Protein AF-A0A1Y4T5R6-F1 (afdb_monomer_lite)

Radius of gyration: 30.29 Å; chains: 1; bounding box: 65×49×83 Å

pLDDT: mean 82.58, std 18.53, range [28.69, 98.06]

Sequence (285 aa):
MKEQDLMGIKMIRFINSHYDDLFRIQDGKCIQVNFRDHAVLKRCFYVDEYHAKIDGVVYHICQFAEMMEKANVTYNPEVENDEWKKAWKVGKNNFLVLQTCDDGYDYTMYDNHYKEIDGGQLDMPELSMLEARDIILEDSDLKHHDLVVQDYDDILEKVEEVEHQVQMILSFNREADNLAFDLTDFFEDVDLYEYRDVVENKEEAVAKLKQQILSGETKEIKDYLKLMVGEDSDDQYIAEDLLNELEDFESRSNIIKPSVLALLKEKKDEVSIKGINTKEFVEER

Secondary structure (DSSP, 8-state):
--TTS-----EEEEE-TT--EEEEEETTPEEEEE-SS-EEEEEEEE-SSSEEEETTEEEEHHHHHHHHHHTT-EEEE------SEEEEEETTTEEEEEEEETTEEEEEEEETTS-EEEEEEE--TTS-HHHHHHHHHHHTT-TTS-EEEE-HHHHHHHHHHHHHHHHHHHHHHHHHHHHHHHHHHHHHHTTTTSHHHH-S-HHHHHHHHHHHHHHT--HHHHHHHHHHHTS-STTHHHHHHHHHHHHHHHHHHHHHHHHHHHHHHHHHHHHHHSS----SS----

Foldseek 3Di:
DDPPVPDPFDWAFAAALVRHTDDIDTALFWKWKDDPPFIWTWGWHDDDNQWIQTLNDIDGNNRVNVVCVVRVIDIGGDDADPDQKWKKDQADFKIKIWGADPQGIWIFMATNQLHTPDTDDDRDNVDGPVRVVCVVCVVVVRSNTIIGTDDNVVSVVSNVVSVVLVVVVVVLLVLLLVLLLLLLVLCVVVCPPVCVVVPPDSVVSSVVSSVCLLVVVCVVVLVVLVVLCPDPDPCNVVSVVSNVSSVVSVVVSVVSVVPVVVVVVVVVVVVVVPDDPPPPDDDDD

Organism: NCBI:txid1776392

Structure (mmCIF, N/CA/C/O backbone):
data_AF-A0A1Y4T5R6-F1
#
_entry.id   AF-A0A1Y4T5R6-F1
#
loop_
_atom_site.group_PDB
_atom_site.id
_atom_site.type_symbol
_atom_site.label_atom_id
_atom_site.label_alt_id
_atom_site.label_comp_id
_atom_site.label_asym_id
_atom_site.label_entity_id
_atom_site.label_seq_id
_atom_site.pdbx_PDB_ins_code
_atom_site.Cartn_x
_atom_site.Cartn_y
_atom_site.Cartn_z
_atom_site.occupancy
_atom_site.B_iso_or_equiv
_atom_site.auth_seq_id
_atom_site.auth_comp_id
_atom_site.auth_asym_id
_atom_site.auth_atom_id
_atom_site.pdbx_PDB_model_num
ATOM 1 N N . MET A 1 1 ? 13.376 -31.460 -24.365 1.00 41.81 1 MET A N 1
ATOM 2 C CA . MET A 1 1 ? 14.054 -30.155 -24.476 1.00 41.81 1 MET A CA 1
ATOM 3 C C . MET A 1 1 ? 14.430 -29.942 -25.924 1.00 41.81 1 MET A C 1
ATOM 5 O O . MET A 1 1 ? 15.295 -30.653 -26.417 1.00 41.81 1 MET A O 1
ATOM 9 N N . LYS A 1 2 ? 13.696 -29.085 -26.637 1.00 34.75 2 LYS A N 1
ATOM 10 C CA . LYS A 1 2 ? 14.029 -28.711 -28.014 1.00 34.75 2 LYS A CA 1
ATOM 11 C C . LYS A 1 2 ? 14.744 -27.366 -27.959 1.00 34.75 2 LYS A C 1
ATOM 13 O O . LYS A 1 2 ? 14.214 -26.457 -27.345 1.00 34.75 2 LYS A O 1
ATOM 18 N N . GLU A 1 3 ? 15.903 -27.320 -28.601 1.00 34.22 3 GLU A N 1
ATOM 19 C CA . GLU A 1 3 ? 16.737 -26.240 -29.176 1.00 34.22 3 GLU A CA 1
ATOM 20 C C . GLU A 1 3 ? 16.140 -24.837 -29.490 1.00 34.22 3 GLU A C 1
ATOM 22 O O . GLU A 1 3 ? 16.714 -24.109 -30.294 1.00 34.22 3 GLU A O 1
ATOM 27 N N . GLN A 1 4 ? 15.021 -24.415 -28.896 1.00 39.12 4 GLN A N 1
ATOM 28 C CA . GLN A 1 4 ? 14.439 -23.073 -29.050 1.00 39.12 4 GLN A CA 1
ATOM 29 C C . GLN A 1 4 ? 14.794 -22.106 -27.907 1.00 39.12 4 GLN A C 1
ATOM 31 O O . GLN A 1 4 ? 14.606 -20.904 -28.073 1.00 39.12 4 GLN A O 1
ATOM 36 N N . ASP A 1 5 ? 15.410 -22.585 -26.821 1.00 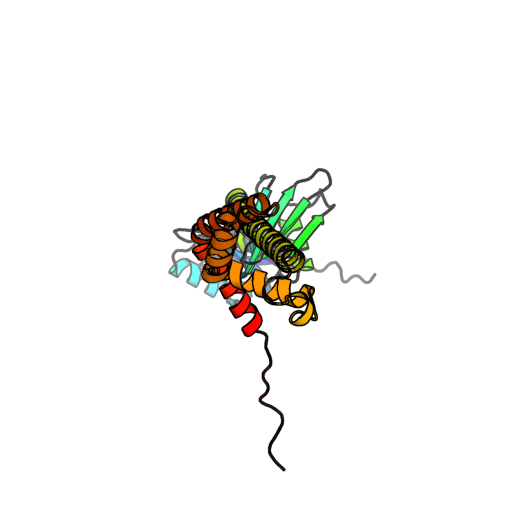42.00 5 ASP A N 1
ATOM 37 C CA . ASP A 1 5 ? 15.821 -21.769 -25.661 1.00 42.00 5 ASP A CA 1
ATOM 38 C C . ASP A 1 5 ? 17.191 -21.078 -25.837 1.00 42.00 5 ASP A C 1
ATOM 40 O O . ASP A 1 5 ? 17.878 -20.751 -24.875 1.00 42.00 5 ASP A O 1
ATOM 44 N N . LEU A 1 6 ? 17.594 -20.829 -27.087 1.00 43.00 6 LEU A N 1
ATOM 45 C CA . LEU A 1 6 ? 18.703 -19.935 -27.434 1.00 43.00 6 LEU A CA 1
ATOM 46 C C . LEU A 1 6 ? 18.195 -18.774 -28.311 1.00 43.00 6 LEU A C 1
ATOM 48 O O . LEU A 1 6 ? 18.826 -18.392 -29.296 1.00 43.00 6 LEU A O 1
ATOM 52 N N . MET A 1 7 ? 17.013 -18.230 -27.998 1.00 52.62 7 MET A N 1
ATOM 53 C CA . MET A 1 7 ? 16.596 -16.936 -28.539 1.00 52.62 7 MET A CA 1
ATOM 54 C C . MET A 1 7 ? 17.492 -15.859 -27.927 1.00 52.62 7 MET A C 1
ATOM 56 O O . MET A 1 7 ? 17.489 -15.659 -26.716 1.00 52.62 7 MET A O 1
ATOM 60 N N . GLY A 1 8 ? 18.285 -15.188 -28.765 1.00 63.47 8 GLY A N 1
ATOM 61 C CA . GLY A 1 8 ? 19.115 -14.067 -28.338 1.00 63.47 8 GLY A CA 1
ATOM 62 C C . GLY A 1 8 ? 18.288 -13.060 -27.543 1.00 63.47 8 GLY A C 1
ATOM 63 O O . GLY A 1 8 ? 17.187 -12.698 -27.961 1.00 63.47 8 GLY A O 1
ATOM 64 N N . ILE A 1 9 ? 18.819 -12.643 -26.394 1.00 78.31 9 ILE A N 1
ATOM 65 C CA . ILE A 1 9 ? 18.225 -11.609 -25.547 1.00 78.31 9 ILE A CA 1
ATOM 66 C C . ILE A 1 9 ? 17.872 -10.420 -26.444 1.00 78.31 9 ILE A C 1
ATOM 68 O O . ILE A 1 9 ? 18.754 -9.824 -27.070 1.00 78.31 9 ILE A O 1
ATOM 72 N N . LYS A 1 10 ? 16.577 -10.114 -26.556 1.00 91.12 10 LYS A N 1
ATOM 73 C CA . LYS A 1 10 ? 16.101 -9.000 -27.375 1.00 91.12 10 LYS A CA 1
ATOM 74 C C . LYS A 1 10 ? 16.546 -7.698 -26.722 1.00 91.12 10 LYS A C 1
ATOM 76 O O . LYS A 1 10 ? 16.368 -7.511 -25.521 1.00 91.12 10 LYS A O 1
ATOM 81 N N . MET A 1 11 ? 17.144 -6.820 -27.519 1.00 94.12 11 MET A N 1
ATOM 82 C CA . MET A 1 11 ? 17.702 -5.553 -27.057 1.00 94.12 11 MET A CA 1
ATOM 83 C C . MET A 1 11 ? 16.942 -4.397 -27.692 1.00 94.12 11 MET A C 1
ATOM 85 O O . MET A 1 11 ? 16.873 -4.294 -28.915 1.00 94.12 11 MET A O 1
ATOM 89 N N . ILE A 1 12 ? 16.417 -3.504 -26.864 1.00 95.44 12 ILE A N 1
ATOM 90 C CA . ILE A 1 12 ? 15.753 -2.278 -27.294 1.00 95.44 12 ILE A CA 1
ATOM 91 C C . ILE A 1 12 ? 16.819 -1.205 -27.478 1.00 95.44 12 ILE A C 1
ATOM 93 O O . ILE A 1 12 ? 17.618 -0.944 -26.577 1.00 95.44 12 ILE A O 1
ATOM 97 N N . ARG A 1 13 ? 16.842 -0.596 -28.661 1.00 95.62 13 ARG A N 1
ATOM 98 C CA . ARG A 1 13 ? 17.795 0.450 -29.033 1.00 95.62 13 ARG A CA 1
ATOM 99 C C . ARG A 1 13 ? 17.209 1.830 -28.751 1.00 95.62 13 ARG A C 1
ATOM 101 O O . ARG A 1 13 ? 16.101 2.125 -29.185 1.00 95.62 13 ARG A O 1
ATOM 108 N N . PHE A 1 14 ? 17.992 2.679 -28.097 1.00 95.75 14 PHE A N 1
ATOM 109 C CA . PHE A 1 14 ? 17.653 4.072 -27.831 1.00 95.75 14 PHE A CA 1
ATOM 110 C C . PHE A 1 14 ? 18.647 5.014 -28.516 1.00 95.75 14 PHE A C 1
ATOM 112 O O . PHE A 1 14 ? 19.854 4.760 -28.520 1.00 95.75 14 PHE A O 1
ATOM 119 N N . ILE A 1 15 ? 18.126 6.089 -29.110 1.00 94.19 15 ILE A N 1
ATOM 120 C CA . ILE A 1 15 ? 18.860 7.008 -29.992 1.00 94.19 15 ILE A CA 1
ATOM 121 C C . ILE A 1 15 ? 18.524 8.471 -29.681 1.00 94.19 15 ILE A C 1
ATOM 123 O O . ILE A 1 15 ? 17.479 8.757 -29.101 1.00 94.19 15 ILE A O 1
ATOM 127 N N . ASN A 1 16 ? 19.364 9.412 -30.106 1.00 89.50 16 ASN A N 1
ATOM 128 C CA . ASN A 1 16 ? 18.992 10.834 -30.132 1.00 89.50 16 ASN A CA 1
ATOM 129 C C . ASN A 1 16 ? 18.175 11.185 -31.401 1.00 89.50 16 ASN A C 1
ATOM 131 O O . ASN A 1 16 ? 17.968 10.339 -32.278 1.00 89.50 16 ASN A O 1
ATOM 135 N N . SER A 1 17 ? 17.714 12.435 -31.535 1.00 87.81 17 SER A N 1
ATOM 136 C CA . SER A 1 17 ? 16.989 12.900 -32.734 1.00 87.81 17 SER A CA 1
ATOM 137 C C . SER A 1 17 ? 17.843 12.932 -34.007 1.00 87.81 17 SER A C 1
ATOM 139 O O . SER A 1 17 ? 17.307 12.986 -35.115 1.00 87.81 17 SER A O 1
ATOM 141 N N . HIS A 1 18 ? 19.167 12.856 -33.869 1.00 88.88 18 HIS A N 1
ATOM 142 C CA . HIS A 1 18 ? 20.126 12.769 -34.968 1.00 88.88 18 HIS A CA 1
ATOM 143 C C . HIS A 1 18 ? 20.434 11.329 -35.399 1.00 88.88 18 HIS A C 1
ATOM 145 O O . HIS A 1 18 ? 21.234 11.135 -36.313 1.00 88.88 18 HIS A O 1
ATOM 151 N N . TYR A 1 19 ? 19.746 10.334 -34.824 1.00 88.31 19 TYR A N 1
ATOM 152 C CA . TYR A 1 19 ? 19.923 8.907 -35.117 1.00 88.31 19 TYR A CA 1
ATOM 153 C C . TYR A 1 19 ? 21.222 8.288 -34.568 1.00 88.31 19 TYR A C 1
ATOM 155 O O . TYR A 1 19 ? 21.570 7.162 -34.933 1.00 88.31 19 TYR A O 1
ATOM 163 N N . ASP A 1 20 ? 21.925 8.979 -33.671 1.00 92.12 20 ASP A N 1
ATOM 164 C CA . ASP A 1 20 ? 23.094 8.420 -32.996 1.00 92.12 20 ASP A CA 1
ATOM 165 C C . ASP A 1 20 ? 22.667 7.480 -31.865 1.00 92.12 20 ASP A C 1
ATOM 167 O O . ASP A 1 20 ? 21.719 7.759 -31.123 1.00 92.12 20 ASP A O 1
ATOM 171 N N . ASP A 1 21 ? 23.401 6.378 -31.709 1.00 92.88 21 ASP A N 1
ATOM 172 C CA . ASP A 1 21 ? 23.177 5.410 -30.635 1.00 92.88 21 ASP A CA 1
ATOM 173 C C . ASP A 1 21 ? 23.527 5.999 -29.275 1.00 92.88 21 ASP A C 1
ATOM 175 O O . ASP A 1 21 ? 24.657 6.428 -29.048 1.00 92.88 21 ASP A O 1
ATOM 179 N N . LEU A 1 22 ? 22.559 5.961 -28.356 1.00 94.00 22 LEU A N 1
ATOM 180 C CA . LEU A 1 22 ? 22.772 6.332 -26.961 1.00 94.00 22 LEU A CA 1
ATOM 181 C C . LEU A 1 22 ? 23.120 5.095 -26.135 1.00 94.00 22 LEU A C 1
ATOM 183 O O . LEU A 1 22 ? 24.198 5.009 -25.553 1.00 94.00 22 LEU A O 1
ATOM 187 N N . PHE A 1 23 ? 22.208 4.123 -26.092 1.00 95.44 23 PHE A N 1
ATOM 188 C CA . PHE A 1 23 ? 22.370 2.887 -25.330 1.00 95.44 23 PHE A CA 1
ATOM 189 C C . PHE A 1 23 ? 21.376 1.812 -25.787 1.00 95.44 23 PHE A C 1
ATOM 191 O O . PHE A 1 23 ? 20.507 2.038 -26.635 1.00 95.44 23 PHE A O 1
ATOM 198 N N . ARG A 1 24 ? 21.509 0.614 -25.208 1.00 95.12 24 ARG A N 1
ATOM 199 C CA . ARG A 1 24 ? 20.579 -0.505 -25.385 1.00 95.12 24 ARG A CA 1
ATOM 200 C C . ARG A 1 24 ? 20.202 -1.085 -24.029 1.00 95.12 24 ARG A C 1
ATOM 202 O O . ARG A 1 24 ? 21.045 -1.124 -23.138 1.00 95.12 24 ARG A O 1
ATOM 209 N N . ILE A 1 25 ? 18.968 -1.555 -23.898 1.00 95.06 25 ILE A N 1
ATOM 210 C CA . ILE A 1 25 ? 18.494 -2.291 -22.717 1.00 95.06 25 ILE A CA 1
ATOM 211 C C . ILE A 1 25 ? 17.869 -3.616 -23.139 1.00 95.06 25 ILE A C 1
ATOM 213 O O . ILE A 1 25 ? 17.402 -3.749 -24.270 1.00 95.06 25 ILE A O 1
ATOM 217 N N . GLN A 1 26 ? 17.856 -4.587 -22.232 1.00 93.50 26 GLN A N 1
ATOM 218 C CA . GLN A 1 26 ? 17.172 -5.858 -22.458 1.00 93.50 26 GLN A CA 1
ATOM 219 C C . GLN A 1 26 ? 15.650 -5.659 -22.472 1.00 93.50 26 GLN A C 1
ATOM 221 O O . GLN A 1 26 ? 15.126 -4.753 -21.820 1.00 93.50 26 GLN A O 1
ATOM 226 N N . ASP A 1 27 ? 14.949 -6.508 -23.221 1.00 92.19 27 ASP A N 1
ATOM 227 C CA . ASP A 1 27 ? 13.487 -6.552 -23.238 1.00 92.19 27 ASP A CA 1
ATOM 228 C C . ASP A 1 27 ? 12.914 -6.683 -21.817 1.00 92.19 27 ASP A C 1
ATOM 230 O O . ASP A 1 27 ? 13.399 -7.472 -21.009 1.00 92.19 27 ASP A O 1
ATOM 234 N N . GLY A 1 28 ? 11.907 -5.869 -21.504 1.00 88.94 28 GLY A N 1
ATOM 235 C CA . GLY A 1 28 ? 11.277 -5.813 -20.190 1.00 88.94 28 GLY A CA 1
ATOM 236 C C . GLY A 1 28 ? 11.987 -4.932 -19.161 1.00 88.94 28 GLY A C 1
ATOM 237 O O . GLY A 1 28 ? 11.390 -4.681 -18.118 1.00 88.94 28 GLY A O 1
ATOM 238 N N . LYS A 1 29 ? 13.201 -4.418 -19.409 1.00 92.25 29 LYS A N 1
ATOM 239 C CA . LYS A 1 29 ? 13.891 -3.507 -18.474 1.00 92.25 29 LYS A CA 1
ATOM 240 C C . LYS A 1 29 ? 13.369 -2.067 -18.570 1.00 92.25 29 LYS A C 1
ATOM 242 O O . LYS A 1 29 ? 12.652 -1.695 -19.503 1.00 92.25 29 LYS A O 1
ATOM 247 N N . CYS A 1 30 ? 13.710 -1.251 -17.575 1.00 94.06 30 CYS A N 1
ATOM 248 C CA . CYS A 1 30 ? 13.257 0.133 -17.479 1.00 94.06 30 CYS A CA 1
ATOM 249 C C . CYS A 1 30 ? 14.307 1.129 -17.980 1.00 94.06 30 CYS A C 1
ATOM 251 O O . CYS A 1 30 ? 15.516 0.936 -17.833 1.00 94.06 30 CYS A O 1
ATOM 253 N N . ILE A 1 31 ? 13.817 2.244 -18.517 1.00 95.19 31 ILE A N 1
ATOM 254 C CA . ILE A 1 31 ? 14.584 3.487 -18.612 1.00 95.19 31 ILE A CA 1
ATOM 255 C C . ILE A 1 31 ? 14.155 4.426 -17.487 1.00 95.19 31 ILE A C 1
ATOM 257 O O . ILE A 1 31 ? 12.979 4.462 -17.120 1.00 95.19 31 ILE A O 1
ATOM 261 N N . GLN A 1 32 ? 15.087 5.228 -16.990 1.00 94.88 32 GLN A N 1
ATOM 262 C CA . GLN A 1 32 ? 14.797 6.367 -16.134 1.00 94.88 32 GLN A CA 1
ATOM 263 C C . GLN A 1 32 ? 14.647 7.619 -16.992 1.00 94.88 32 GLN A C 1
ATOM 265 O O . GLN A 1 32 ? 15.602 8.061 -17.632 1.00 94.88 32 GLN A O 1
ATOM 270 N N . VAL A 1 33 ? 13.449 8.196 -16.991 1.00 93.19 33 VAL A N 1
ATOM 271 C CA . VAL A 1 33 ? 13.111 9.453 -17.659 1.00 93.19 33 VAL A CA 1
ATOM 272 C C . VAL A 1 33 ? 13.206 10.585 -16.640 1.00 93.19 33 VAL A C 1
ATOM 274 O O . VAL A 1 33 ? 12.477 10.596 -15.650 1.00 93.19 33 VAL A O 1
ATOM 277 N N . ASN A 1 34 ? 14.108 11.534 -16.876 1.00 91.38 34 ASN A N 1
ATOM 278 C CA . ASN A 1 34 ? 14.406 12.637 -15.967 1.00 91.38 34 ASN A CA 1
ATOM 279 C C . ASN A 1 34 ? 13.709 13.919 -16.433 1.00 91.38 34 ASN A C 1
ATOM 281 O O . ASN A 1 34 ? 14.123 14.547 -17.416 1.00 91.38 34 ASN A O 1
ATOM 285 N N . PHE A 1 35 ? 12.664 14.312 -15.707 1.00 88.19 35 PHE A N 1
ATOM 286 C CA . PHE A 1 35 ? 12.017 15.614 -15.837 1.00 88.19 35 PHE A CA 1
ATOM 287 C C . PHE A 1 35 ? 12.756 16.660 -14.989 1.00 88.19 35 PHE A C 1
ATOM 289 O O . PHE A 1 35 ? 13.690 16.341 -14.258 1.00 88.19 35 PHE A O 1
ATOM 296 N N . ARG A 1 36 ? 12.345 17.932 -15.082 1.00 85.38 36 ARG A N 1
ATOM 297 C CA . ARG A 1 36 ? 12.985 19.025 -14.323 1.00 85.38 36 ARG A CA 1
ATOM 298 C C . ARG A 1 36 ? 12.894 18.840 -12.807 1.00 85.38 36 ARG A C 1
ATOM 300 O O . ARG A 1 36 ? 13.840 19.196 -12.116 1.00 85.38 36 ARG A O 1
ATOM 307 N N . ASP A 1 37 ? 11.786 18.272 -12.335 1.00 83.25 37 ASP A N 1
ATOM 308 C CA . ASP A 1 37 ? 11.462 18.220 -10.905 1.00 83.25 37 ASP A CA 1
ATOM 309 C C . ASP A 1 37 ? 11.465 16.793 -10.330 1.00 83.25 37 ASP A C 1
ATOM 311 O O . ASP A 1 37 ? 11.520 16.626 -9.117 1.00 83.25 37 ASP A O 1
ATOM 315 N N . HIS A 1 38 ? 11.376 15.757 -11.172 1.00 80.88 38 HIS A N 1
ATOM 316 C CA . HIS A 1 38 ? 11.285 14.358 -10.737 1.00 80.88 38 HIS A CA 1
ATOM 317 C C . HIS A 1 38 ? 11.761 13.384 -11.827 1.00 80.88 38 HIS A C 1
ATOM 319 O O . HIS A 1 38 ? 11.883 13.751 -12.997 1.00 80.88 38 HIS A O 1
ATOM 325 N N . ALA A 1 39 ? 11.988 12.124 -11.451 1.00 86.19 39 ALA A N 1
ATOM 326 C CA . ALA A 1 39 ? 12.309 11.035 -12.369 1.00 86.19 39 ALA A CA 1
ATOM 327 C C . ALA A 1 39 ? 11.215 9.957 -12.349 1.00 86.19 39 ALA A C 1
ATOM 329 O O . ALA A 1 39 ? 10.605 9.699 -11.313 1.00 86.19 39 ALA A O 1
ATOM 330 N N . VAL A 1 40 ? 10.966 9.328 -13.498 1.00 89.44 40 VAL A N 1
ATOM 331 C CA . VAL A 1 40 ? 9.991 8.235 -13.649 1.00 89.44 40 VAL A CA 1
ATOM 332 C C . VAL A 1 40 ? 10.654 7.061 -14.350 1.00 89.44 40 VAL A C 1
ATOM 334 O O . VAL A 1 40 ? 11.385 7.253 -15.323 1.00 89.44 40 VAL A O 1
ATOM 337 N N . LEU A 1 41 ? 10.374 5.845 -13.889 1.00 93.12 41 LEU A N 1
ATOM 338 C CA . LEU A 1 41 ? 10.843 4.627 -14.529 1.00 93.12 41 LEU A CA 1
ATOM 339 C C . LEU A 1 41 ? 9.772 4.118 -15.494 1.00 93.12 41 LEU A C 1
ATOM 341 O O . LEU A 1 41 ? 8.629 3.860 -15.112 1.00 93.12 41 LEU A O 1
ATOM 345 N N . LYS A 1 42 ? 10.148 3.978 -16.764 1.00 92.38 42 LYS A N 1
ATOM 346 C CA . LYS A 1 42 ? 9.264 3.480 -17.819 1.00 92.38 42 LYS A CA 1
ATOM 347 C C . LYS A 1 42 ? 9.725 2.105 -18.255 1.00 92.38 42 LYS A C 1
ATOM 349 O O . LYS A 1 42 ? 10.832 1.960 -18.785 1.00 92.38 42 LYS A O 1
ATOM 354 N N . ARG A 1 43 ? 8.866 1.104 -18.067 1.00 91.69 43 ARG A N 1
ATOM 355 C CA . ARG A 1 43 ? 9.155 -0.244 -18.550 1.00 91.69 43 ARG A CA 1
ATOM 356 C C . ARG A 1 43 ? 9.042 -0.295 -20.067 1.00 91.69 43 ARG A C 1
ATOM 358 O O . ARG A 1 43 ? 8.085 0.223 -20.648 1.00 91.69 43 ARG A O 1
ATOM 365 N N . CYS A 1 44 ? 10.036 -0.909 -20.694 1.00 93.31 44 CYS A N 1
ATOM 366 C CA . CYS A 1 44 ? 10.175 -0.940 -22.139 1.00 93.31 44 CYS A CA 1
ATOM 367 C C . CYS A 1 44 ? 10.094 -2.379 -22.650 1.00 93.31 44 CYS A C 1
ATOM 369 O O . CYS A 1 44 ? 10.745 -3.267 -22.106 1.00 93.31 44 CYS A O 1
ATOM 371 N N . PHE A 1 45 ? 9.334 -2.597 -23.722 1.00 92.50 45 PHE A N 1
ATOM 372 C CA . PHE A 1 45 ? 9.234 -3.897 -24.385 1.00 92.50 45 PHE A CA 1
ATOM 373 C C . PHE A 1 45 ? 9.650 -3.800 -25.854 1.00 92.50 45 PHE A C 1
ATOM 375 O O . PHE A 1 45 ? 9.264 -2.866 -26.565 1.00 92.50 45 PHE A O 1
ATOM 382 N N . TYR A 1 46 ? 10.435 -4.771 -26.310 1.00 94.19 46 TYR A N 1
ATOM 383 C CA . TYR A 1 46 ? 10.901 -4.890 -27.683 1.00 94.19 46 TYR A CA 1
ATOM 384 C C . TYR A 1 46 ? 9.730 -5.226 -28.605 1.00 94.19 46 TYR A C 1
ATOM 386 O O . TYR A 1 46 ? 8.976 -6.169 -28.357 1.00 94.19 46 TYR A O 1
ATOM 394 N N . VAL A 1 47 ? 9.608 -4.485 -29.707 1.00 94.44 47 VAL A N 1
ATOM 395 C CA . VAL A 1 47 ? 8.649 -4.788 -30.778 1.00 94.44 47 VAL A CA 1
ATOM 396 C C . VAL A 1 47 ? 9.411 -5.235 -32.024 1.00 94.44 47 VAL A C 1
ATOM 398 O O . VAL A 1 47 ? 9.229 -6.367 -32.472 1.00 94.44 47 VAL A O 1
ATOM 401 N N . ASP A 1 48 ? 10.301 -4.383 -32.535 1.00 94.12 48 ASP A N 1
ATOM 402 C CA . ASP A 1 48 ? 11.238 -4.672 -33.627 1.00 94.12 48 ASP A CA 1
ATOM 403 C C . ASP A 1 48 ? 12.464 -3.729 -33.557 1.00 94.12 48 ASP A C 1
ATOM 405 O O . ASP A 1 48 ? 12.657 -3.022 -32.569 1.00 94.12 48 ASP A O 1
ATOM 409 N N . GLU A 1 49 ? 13.310 -3.703 -34.594 1.00 91.06 49 GLU A N 1
ATOM 410 C CA . GLU A 1 49 ? 14.528 -2.869 -34.643 1.00 91.06 49 GLU A CA 1
ATOM 411 C C . GLU A 1 49 ? 14.282 -1.347 -34.633 1.00 91.06 49 GLU A C 1
ATOM 413 O O . GLU A 1 49 ? 15.212 -0.574 -34.387 1.00 91.06 49 GLU A O 1
ATOM 418 N N . TYR A 1 50 ? 13.055 -0.908 -34.916 1.00 93.75 50 TYR A N 1
ATOM 419 C CA . TYR A 1 50 ? 12.663 0.497 -35.023 1.00 93.75 50 TYR A CA 1
ATOM 420 C C . TYR A 1 50 ? 11.519 0.878 -34.079 1.00 93.75 50 TYR A C 1
ATOM 422 O O . TYR A 1 50 ? 11.245 2.070 -33.926 1.00 93.75 50 TYR A O 1
ATOM 430 N N . HIS A 1 51 ? 10.875 -0.091 -33.428 1.00 95.69 51 HIS A N 1
ATOM 431 C CA . HIS A 1 51 ? 9.752 0.131 -32.529 1.00 95.69 51 HIS A CA 1
ATOM 432 C C . HIS A 1 51 ? 9.992 -0.440 -31.132 1.00 95.69 51 HIS A C 1
ATOM 434 O O . HIS A 1 51 ? 10.443 -1.572 -30.951 1.00 95.69 51 HIS A O 1
ATOM 440 N N . ALA A 1 52 ? 9.587 0.336 -30.133 1.00 96.00 52 ALA A N 1
ATOM 441 C CA . ALA A 1 52 ? 9.571 -0.070 -28.736 1.00 96.00 52 ALA A CA 1
ATOM 442 C C . ALA A 1 52 ? 8.225 0.293 -28.114 1.00 96.00 52 ALA A C 1
ATOM 444 O O . ALA A 1 52 ? 7.652 1.344 -28.413 1.00 96.00 52 ALA A O 1
ATOM 445 N N . LYS A 1 53 ? 7.719 -0.564 -27.230 1.00 94.69 53 LYS A N 1
ATOM 446 C CA . LYS A 1 53 ? 6.563 -0.245 -26.396 1.00 94.69 53 LYS A CA 1
ATOM 447 C C . LYS A 1 53 ? 7.058 0.368 -25.092 1.00 94.69 53 LYS A C 1
ATOM 449 O O . LYS A 1 53 ? 7.761 -0.299 -24.341 1.00 94.69 53 LYS A O 1
ATOM 454 N N . ILE A 1 54 ? 6.684 1.614 -24.835 1.00 93.19 54 ILE A N 1
ATOM 455 C CA . ILE A 1 54 ? 7.084 2.400 -23.663 1.00 93.19 54 ILE A CA 1
ATOM 456 C C . ILE A 1 54 ? 5.804 3.005 -23.090 1.00 93.19 54 ILE A C 1
ATOM 458 O O . ILE A 1 54 ? 5.048 3.626 -23.836 1.00 93.19 54 ILE A O 1
ATOM 462 N N . ASP A 1 55 ? 5.536 2.805 -21.796 1.00 85.00 55 ASP A N 1
ATOM 463 C CA . ASP A 1 55 ? 4.305 3.296 -21.145 1.00 85.00 55 ASP A CA 1
ATOM 464 C C . ASP A 1 55 ? 3.018 2.840 -21.865 1.00 85.00 55 ASP A C 1
ATOM 466 O O . ASP A 1 55 ? 2.148 3.622 -22.244 1.00 85.00 55 ASP A O 1
ATOM 470 N N . GLY A 1 56 ? 2.945 1.553 -22.213 1.00 85.00 56 GLY A N 1
ATOM 471 C CA . GLY A 1 56 ? 1.788 0.998 -22.923 1.00 85.00 56 GLY A CA 1
ATOM 472 C C . GLY A 1 56 ? 1.668 1.382 -24.407 1.00 85.00 56 GLY A C 1
ATOM 473 O O . GLY A 1 56 ? 0.924 0.716 -25.130 1.00 85.00 56 GLY A O 1
ATOM 474 N N . VAL A 1 57 ? 2.421 2.374 -24.889 1.00 91.88 57 VAL A N 1
ATOM 475 C CA . VAL A 1 57 ? 2.337 2.915 -26.253 1.00 91.88 57 VAL A CA 1
ATOM 476 C C . VAL A 1 57 ? 3.510 2.431 -27.101 1.00 91.88 57 VAL A C 1
ATOM 478 O O . VAL A 1 57 ? 4.655 2.429 -26.660 1.00 91.88 57 VAL A O 1
ATOM 481 N N . VAL A 1 58 ? 3.232 2.019 -28.340 1.00 96.19 58 VAL A N 1
ATOM 482 C CA . VAL A 1 58 ? 4.273 1.667 -29.315 1.00 96.19 58 VAL A CA 1
ATOM 483 C C . VAL A 1 58 ? 4.765 2.936 -29.999 1.00 96.19 58 VAL A C 1
ATOM 485 O O . VAL A 1 58 ? 3.989 3.631 -30.653 1.00 96.19 58 VAL A O 1
ATOM 488 N N . TYR A 1 59 ? 6.057 3.214 -29.871 1.00 96.38 59 TYR A N 1
ATOM 489 C CA . TYR A 1 59 ? 6.728 4.330 -30.524 1.00 96.38 59 TYR A CA 1
ATOM 490 C C . TYR A 1 59 ? 7.705 3.828 -31.572 1.00 96.38 59 TYR A C 1
ATOM 492 O O . TYR A 1 59 ? 8.397 2.834 -31.355 1.00 96.38 59 TYR A O 1
ATOM 500 N N . HIS A 1 60 ? 7.836 4.579 -32.664 1.00 95.88 60 HIS A N 1
ATOM 501 C CA . HIS A 1 60 ? 9.062 4.533 -33.450 1.00 95.88 60 HIS A CA 1
ATOM 502 C C . HIS A 1 60 ? 10.198 5.177 -32.637 1.00 95.88 60 HIS A C 1
ATOM 504 O O . HIS A 1 60 ? 10.004 6.255 -32.068 1.00 95.88 60 HIS A O 1
ATOM 510 N N . ILE A 1 61 ? 11.390 4.576 -32.600 1.00 94.88 61 ILE A N 1
ATOM 511 C CA . ILE A 1 61 ? 12.507 5.042 -31.755 1.00 94.88 61 ILE A CA 1
ATOM 512 C C . ILE A 1 61 ? 12.885 6.513 -32.020 1.00 94.88 61 ILE A C 1
ATOM 514 O O . ILE A 1 61 ? 13.111 7.265 -31.076 1.00 94.88 61 ILE A O 1
ATOM 518 N N . CYS A 1 62 ? 12.847 6.973 -33.279 1.00 94.62 62 CYS A N 1
ATOM 519 C CA . CYS A 1 62 ? 13.072 8.391 -33.615 1.00 94.62 62 CYS A CA 1
ATOM 520 C C . CYS A 1 62 ? 11.959 9.305 -33.110 1.00 94.62 62 CYS A C 1
ATOM 522 O O . CYS A 1 62 ? 12.237 10.398 -32.632 1.00 94.62 62 CYS A O 1
ATOM 524 N N . GLN A 1 63 ? 10.700 8.865 -33.212 1.00 95.00 63 GLN A N 1
ATOM 525 C CA . GLN A 1 63 ? 9.563 9.647 -32.732 1.00 95.00 63 GLN A CA 1
ATOM 526 C C . GLN A 1 63 ? 9.684 9.853 -31.222 1.00 95.00 63 GLN A C 1
ATOM 528 O O . GLN A 1 63 ? 9.494 10.967 -30.741 1.00 95.00 63 GLN A O 1
ATOM 533 N N . PHE A 1 64 ? 10.039 8.796 -30.488 1.00 95.19 64 PHE A N 1
ATOM 534 C CA . PHE A 1 64 ? 10.287 8.882 -29.055 1.00 95.19 64 PHE A CA 1
ATOM 535 C C . PHE A 1 64 ? 11.433 9.854 -28.737 1.00 95.19 64 PHE A C 1
ATOM 537 O O . PHE A 1 64 ? 11.253 10.757 -27.923 1.00 95.19 64 PHE A O 1
ATOM 544 N N . ALA A 1 65 ? 12.573 9.731 -29.426 1.00 94.81 65 ALA A N 1
ATOM 545 C CA . ALA A 1 65 ? 13.725 10.615 -29.241 1.00 94.81 65 ALA A CA 1
ATOM 546 C C . ALA A 1 65 ? 13.381 12.095 -29.489 1.00 94.81 65 ALA A C 1
ATOM 548 O O . ALA A 1 65 ? 13.650 12.948 -28.643 1.00 94.81 65 ALA A O 1
ATOM 549 N N . GLU A 1 66 ? 12.710 12.399 -30.604 1.00 94.50 66 GLU A N 1
ATOM 550 C CA . GLU A 1 66 ? 12.259 13.756 -30.917 1.00 94.50 66 GLU A CA 1
ATOM 551 C C . GLU A 1 66 ? 11.281 14.306 -29.877 1.00 94.50 66 GLU A C 1
ATOM 553 O O . GLU A 1 66 ? 11.328 15.494 -29.553 1.00 94.50 66 GLU A O 1
ATOM 558 N N . MET A 1 67 ? 10.361 13.473 -29.381 1.00 93.19 67 MET A N 1
ATOM 559 C CA . MET A 1 67 ? 9.406 13.877 -28.351 1.00 93.19 67 MET A CA 1
ATOM 560 C C . MET A 1 67 ? 10.120 14.242 -27.047 1.00 93.19 67 MET A C 1
ATOM 562 O O . MET A 1 67 ? 9.799 15.276 -26.461 1.00 93.19 67 MET A O 1
ATOM 566 N N . MET A 1 68 ? 11.106 13.446 -26.624 1.00 93.25 68 MET A N 1
ATOM 567 C CA . MET A 1 68 ? 11.877 13.710 -25.404 1.00 93.25 68 MET A CA 1
ATOM 568 C C . MET A 1 68 ? 12.727 14.979 -25.525 1.00 93.25 68 MET A C 1
ATOM 570 O O . MET A 1 68 ? 12.706 15.819 -24.624 1.00 93.25 68 MET A O 1
ATOM 574 N N . GLU A 1 69 ? 13.387 15.194 -26.665 1.00 92.06 69 GLU A N 1
ATOM 575 C CA . GLU A 1 69 ? 14.161 16.417 -26.904 1.00 92.06 69 GLU A CA 1
ATOM 576 C C . GLU A 1 69 ? 13.280 17.670 -26.969 1.00 92.06 69 GLU A C 1
ATOM 578 O O . GLU A 1 69 ? 13.601 18.680 -26.341 1.00 92.06 69 GLU A O 1
ATOM 583 N N . LYS A 1 70 ? 12.128 17.607 -27.655 1.00 93.25 70 LYS A N 1
ATOM 584 C CA . LYS A 1 70 ? 11.149 18.711 -27.688 1.00 93.25 70 LYS A CA 1
ATOM 585 C C . LYS A 1 70 ? 10.618 19.044 -26.294 1.00 93.25 70 LYS A C 1
ATOM 587 O O . LYS A 1 70 ? 10.363 20.211 -26.004 1.00 93.25 70 LYS A O 1
ATOM 592 N N . ALA A 1 71 ? 10.467 18.037 -25.436 1.00 91.44 71 ALA A N 1
ATOM 593 C CA . ALA A 1 71 ? 10.075 18.210 -24.041 1.00 91.44 71 ALA A CA 1
ATOM 594 C C . ALA A 1 71 ? 11.232 18.676 -23.133 1.00 91.44 71 ALA A C 1
ATOM 596 O O . ALA A 1 71 ? 10.993 18.992 -21.967 1.00 91.44 71 ALA A O 1
ATOM 597 N N . ASN A 1 72 ? 12.468 18.752 -23.644 1.00 90.75 72 ASN A N 1
ATOM 598 C CA . ASN A 1 72 ? 13.682 19.023 -22.872 1.00 90.75 72 ASN A CA 1
ATOM 599 C C . ASN A 1 72 ? 13.846 18.035 -21.696 1.00 90.75 72 ASN A C 1
ATOM 601 O O . ASN A 1 72 ? 14.163 18.428 -20.569 1.00 90.75 72 ASN A O 1
ATOM 605 N N . VAL A 1 73 ? 13.583 16.759 -21.982 1.00 92.62 73 VAL A N 1
ATOM 606 C CA . VAL A 1 73 ? 13.651 15.615 -21.067 1.00 92.62 73 VAL A CA 1
ATOM 607 C C . VAL A 1 73 ? 14.793 14.705 -21.509 1.00 92.62 73 VAL A C 1
ATOM 609 O O . VAL A 1 73 ? 15.004 14.490 -22.702 1.00 92.62 73 VAL A O 1
ATOM 612 N N . THR A 1 74 ? 15.528 14.158 -20.544 1.00 91.31 74 THR A N 1
ATOM 613 C CA . THR A 1 74 ? 16.583 13.168 -20.811 1.00 91.31 74 THR A CA 1
ATOM 614 C C . THR A 1 74 ? 16.160 11.809 -20.292 1.00 91.31 74 THR A C 1
ATOM 616 O O . THR A 1 74 ? 15.316 11.712 -19.401 1.00 91.31 74 THR A O 1
ATOM 619 N N . TYR A 1 75 ? 16.739 10.749 -20.838 1.00 93.94 75 TYR A N 1
ATOM 620 C CA . TYR A 1 75 ? 16.442 9.400 -20.394 1.00 93.94 75 TYR A CA 1
ATOM 621 C C . TYR A 1 75 ? 17.689 8.516 -20.498 1.00 93.94 75 TYR A C 1
ATOM 623 O O . TYR A 1 75 ? 18.499 8.689 -21.405 1.00 93.94 75 TYR A O 1
ATOM 631 N N . ASN A 1 76 ? 17.856 7.607 -19.540 1.00 94.62 76 ASN A N 1
ATOM 632 C CA . ASN A 1 76 ? 19.014 6.717 -19.400 1.00 94.62 76 ASN A CA 1
ATOM 633 C C . ASN A 1 76 ? 18.539 5.307 -19.003 1.00 94.62 76 ASN A C 1
ATOM 635 O O . ASN A 1 76 ? 17.395 5.178 -18.561 1.00 94.62 76 ASN A O 1
ATOM 639 N N . PRO A 1 77 ? 19.366 4.252 -19.122 1.00 94.69 77 PRO A N 1
ATOM 640 C CA . PRO A 1 77 ? 19.061 2.971 -18.489 1.00 94.69 77 PRO A CA 1
ATOM 641 C C . PRO A 1 77 ? 18.794 3.157 -16.993 1.00 94.69 77 PRO A C 1
ATOM 643 O O . PRO A 1 77 ? 19.448 3.985 -16.357 1.00 94.69 77 PRO A O 1
ATOM 646 N N . GLU A 1 78 ? 17.854 2.395 -16.432 1.00 94.19 78 GLU A N 1
ATOM 647 C CA . GLU A 1 78 ? 17.771 2.260 -14.976 1.00 94.19 78 GLU A CA 1
ATOM 648 C C . GLU A 1 78 ? 19.082 1.652 -14.453 1.00 94.19 78 GLU A C 1
ATOM 650 O O . GLU A 1 78 ? 19.601 0.691 -15.027 1.00 94.19 78 GLU A O 1
ATOM 655 N N . VAL A 1 79 ? 19.630 2.238 -13.389 1.00 88.62 79 VAL A N 1
ATOM 656 C CA . VAL A 1 79 ? 20.910 1.826 -12.807 1.00 88.62 79 VAL A CA 1
ATOM 657 C C . VAL A 1 79 ? 20.649 1.195 -11.446 1.00 88.62 79 VAL A C 1
ATOM 659 O O . VAL A 1 79 ? 19.925 1.755 -10.624 1.00 88.62 79 VAL A O 1
ATOM 662 N N . GLU A 1 80 ? 21.242 0.026 -11.217 1.00 85.81 80 GLU A N 1
ATOM 663 C CA . GLU A 1 80 ? 21.266 -0.603 -9.897 1.00 85.81 80 GLU A CA 1
ATOM 664 C C . GLU A 1 80 ? 22.109 0.249 -8.936 1.00 85.81 80 GLU A C 1
ATOM 666 O O . GLU A 1 80 ? 23.129 0.821 -9.322 1.00 85.81 80 GLU A O 1
ATOM 671 N N . ASN A 1 81 ? 21.691 0.327 -7.678 1.00 84.69 81 ASN A N 1
ATOM 672 C CA . ASN A 1 81 ? 22.476 0.945 -6.612 1.00 84.69 81 ASN A CA 1
ATOM 673 C C . ASN A 1 81 ? 22.654 -0.083 -5.480 1.00 84.69 81 ASN A C 1
ATOM 675 O O . ASN A 1 81 ? 21.880 -1.036 -5.398 1.00 84.69 81 ASN A O 1
ATOM 679 N N . ASP A 1 82 ? 23.647 0.126 -4.615 1.00 84.19 82 ASP A N 1
ATOM 680 C CA . ASP A 1 82 ? 23.984 -0.796 -3.519 1.00 84.19 82 ASP A CA 1
ATOM 681 C C . ASP A 1 82 ? 23.145 -0.546 -2.247 1.00 84.19 82 ASP A C 1
ATOM 683 O O . ASP A 1 82 ? 23.598 -0.789 -1.126 1.00 84.19 82 ASP A O 1
ATOM 687 N N . GLU A 1 83 ? 21.937 0.007 -2.384 1.00 91.94 83 GLU A N 1
ATOM 688 C CA . GLU A 1 83 ? 21.045 0.196 -1.241 1.00 91.94 83 GLU A CA 1
ATOM 689 C C . GLU A 1 83 ? 20.427 -1.137 -0.822 1.00 91.94 83 GLU A C 1
ATOM 691 O O . GLU A 1 83 ? 19.949 -1.918 -1.641 1.00 91.94 83 GLU A O 1
ATOM 696 N N . TRP A 1 84 ? 20.397 -1.374 0.486 1.00 94.50 84 TRP A N 1
ATOM 697 C CA . TRP A 1 84 ? 19.827 -2.585 1.075 1.00 94.50 84 TRP A CA 1
ATOM 698 C C . TRP A 1 84 ? 18.293 -2.539 1.174 1.00 94.50 84 TRP A C 1
ATOM 700 O O . TRP A 1 84 ? 17.673 -3.536 1.527 1.00 94.50 84 TRP A O 1
ATOM 710 N N . LYS A 1 85 ? 17.668 -1.395 0.855 1.00 96.38 85 LYS A N 1
ATOM 711 C CA . LYS A 1 85 ? 16.214 -1.186 0.862 1.00 96.38 85 LYS A CA 1
ATOM 712 C C . LYS A 1 85 ? 15.781 -0.262 -0.274 1.00 96.38 85 LYS A C 1
ATOM 714 O O . LYS A 1 85 ? 16.476 0.712 -0.552 1.00 96.38 85 LYS A O 1
ATOM 719 N N . LYS A 1 86 ? 14.626 -0.527 -0.890 1.00 95.88 86 LYS A N 1
ATOM 720 C CA . LYS A 1 86 ? 14.016 0.316 -1.934 1.00 95.88 86 LYS A CA 1
ATOM 721 C C . LYS A 1 86 ? 12.499 0.280 -1.885 1.00 95.88 86 LYS A C 1
ATOM 723 O O . LYS A 1 86 ? 11.901 -0.695 -1.439 1.00 95.88 86 LYS A O 1
ATOM 728 N N . ALA A 1 87 ? 11.884 1.336 -2.407 1.00 96.75 87 ALA A N 1
ATOM 729 C CA . ALA A 1 87 ? 10.445 1.420 -2.577 1.00 96.75 87 ALA A CA 1
ATOM 730 C C . ALA A 1 87 ? 10.073 1.952 -3.965 1.00 96.75 87 ALA A C 1
ATOM 732 O O . ALA A 1 87 ? 10.730 2.833 -4.527 1.00 96.75 87 ALA A O 1
ATOM 733 N N . TRP A 1 88 ? 8.973 1.438 -4.507 1.00 95.88 88 TRP A N 1
ATOM 734 C CA . TRP A 1 88 ? 8.385 1.905 -5.755 1.00 95.88 88 TRP A CA 1
ATOM 735 C C . TRP A 1 88 ? 6.879 2.047 -5.615 1.00 95.88 88 TRP A C 1
ATOM 737 O O . TRP A 1 88 ? 6.196 1.166 -5.098 1.00 95.88 88 TRP A O 1
ATOM 747 N N . LYS A 1 89 ? 6.335 3.121 -6.181 1.00 95.62 89 LYS A N 1
ATOM 748 C CA . LYS A 1 89 ? 4.924 3.174 -6.542 1.00 95.62 89 LYS A CA 1
ATOM 749 C C . LYS A 1 89 ? 4.730 2.402 -7.842 1.00 95.62 89 LYS A C 1
ATOM 751 O O . LYS A 1 89 ? 5.390 2.703 -8.836 1.00 95.62 89 LYS A O 1
ATOM 756 N N . VAL A 1 90 ? 3.821 1.436 -7.823 1.00 94.56 90 VAL A N 1
ATOM 757 C CA . VAL A 1 90 ? 3.514 0.530 -8.930 1.00 94.56 90 VAL A CA 1
ATOM 758 C C . VAL A 1 90 ? 2.172 0.931 -9.534 1.00 94.56 90 VAL A C 1
ATOM 760 O O . VAL A 1 90 ? 1.100 0.740 -8.953 1.00 94.56 90 VAL A O 1
ATOM 763 N N . GLY A 1 91 ? 2.223 1.536 -10.719 1.00 89.88 91 GLY A N 1
ATOM 764 C CA . GLY A 1 91 ? 1.048 2.110 -11.360 1.00 89.88 91 GLY A CA 1
ATOM 765 C C . GLY A 1 91 ? 0.388 3.191 -10.495 1.00 89.88 91 GLY A C 1
ATOM 766 O O . GLY A 1 91 ? 1.045 4.084 -9.961 1.00 89.88 91 GLY A O 1
ATOM 767 N N . LYS A 1 92 ? -0.945 3.149 -10.391 1.00 88.38 92 LYS A N 1
ATOM 768 C CA . LYS A 1 92 ? -1.718 4.165 -9.652 1.00 88.38 92 LYS A CA 1
ATOM 769 C C . LYS A 1 92 ? -2.015 3.777 -8.208 1.00 88.38 92 LYS A C 1
ATOM 771 O O . LYS A 1 92 ? -2.139 4.676 -7.378 1.00 88.38 92 LYS A O 1
ATOM 776 N N . ASN A 1 93 ? -2.118 2.476 -7.944 1.00 90.69 93 ASN A N 1
ATOM 777 C CA . ASN A 1 93 ? -2.845 1.972 -6.785 1.00 90.69 93 ASN A CA 1
ATOM 778 C C . ASN A 1 93 ? -2.003 1.142 -5.825 1.00 90.69 93 ASN A C 1
ATOM 780 O O . ASN A 1 93 ? -2.530 0.785 -4.787 1.00 90.69 93 ASN A O 1
ATOM 784 N N . ASN A 1 94 ? -0.752 0.821 -6.155 1.00 95.44 94 ASN A N 1
ATOM 785 C CA . ASN A 1 94 ? 0.041 -0.085 -5.336 1.00 95.44 94 ASN A CA 1
ATOM 786 C C . ASN A 1 94 ? 1.409 0.515 -5.020 1.00 95.44 94 ASN A C 1
ATOM 788 O O . ASN A 1 94 ? 1.938 1.336 -5.778 1.00 95.44 94 ASN A O 1
ATOM 792 N N . PHE A 1 95 ? 1.998 0.045 -3.933 1.00 97.31 95 PHE A N 1
ATOM 793 C CA . PHE A 1 95 ? 3.390 0.261 -3.574 1.00 97.31 95 PHE A CA 1
ATOM 794 C C . PHE A 1 95 ? 4.062 -1.093 -3.377 1.00 97.31 95 PHE A C 1
ATOM 796 O O . PHE A 1 95 ? 3.430 -2.038 -2.919 1.00 97.31 95 PHE A O 1
ATOM 803 N N . LEU A 1 96 ? 5.336 -1.174 -3.736 1.00 97.94 96 LEU A N 1
ATOM 804 C CA . LEU A 1 96 ? 6.209 -2.302 -3.452 1.00 97.94 96 LEU A CA 1
ATOM 805 C C . LEU A 1 96 ? 7.390 -1.767 -2.656 1.00 97.94 96 LEU A C 1
ATOM 807 O O . LEU A 1 96 ? 8.079 -0.858 -3.125 1.00 97.94 96 LEU A O 1
ATOM 811 N N . VAL A 1 97 ? 7.626 -2.340 -1.485 1.00 98.00 97 VAL A N 1
ATOM 812 C CA . VAL A 1 97 ? 8.841 -2.120 -0.706 1.00 98.00 97 VAL A CA 1
ATOM 813 C C . VAL A 1 97 ? 9.641 -3.415 -0.664 1.00 98.00 97 VAL A C 1
ATOM 815 O O . VAL A 1 97 ? 9.069 -4.502 -0.621 1.00 98.00 97 VAL A O 1
ATOM 818 N N . LEU A 1 98 ? 10.961 -3.294 -0.735 1.00 97.44 98 LEU A N 1
ATOM 819 C CA . LEU A 1 98 ? 11.882 -4.417 -0.850 1.00 97.44 98 LEU A CA 1
ATOM 820 C C . LEU A 1 98 ? 13.109 -4.156 0.022 1.00 97.44 98 LEU A C 1
ATOM 822 O O . LEU A 1 98 ? 13.639 -3.043 0.018 1.00 97.44 98 LEU A O 1
ATOM 826 N N . GLN A 1 99 ? 13.568 -5.170 0.746 1.00 97.19 99 GLN A N 1
ATOM 827 C CA . GLN A 1 99 ? 14.766 -5.129 1.582 1.00 97.19 99 GLN A CA 1
ATOM 828 C C . GLN A 1 99 ? 15.601 -6.388 1.367 1.00 97.19 99 GLN A C 1
ATOM 830 O O . GLN A 1 99 ? 15.057 -7.459 1.127 1.00 97.19 99 GLN A O 1
ATOM 835 N N . THR A 1 100 ? 16.923 -6.277 1.459 1.00 95.50 100 THR A N 1
ATOM 836 C CA . THR A 1 100 ? 17.809 -7.447 1.468 1.00 95.50 100 THR A CA 1
ATOM 837 C C . THR A 1 100 ? 17.736 -8.163 2.815 1.00 95.50 100 THR A C 1
ATOM 839 O O . THR A 1 100 ? 17.803 -7.505 3.856 1.00 95.50 100 THR A O 1
ATOM 842 N N . CYS A 1 101 ? 17.715 -9.491 2.797 1.00 94.19 101 CYS A N 1
ATOM 843 C CA . CYS A 1 101 ? 17.846 -10.361 3.966 1.00 94.19 101 CYS A CA 1
ATOM 844 C C . CYS A 1 101 ? 18.933 -11.430 3.721 1.00 94.19 101 CYS A C 1
ATOM 846 O O . CYS A 1 101 ? 19.512 -11.487 2.636 1.00 94.19 101 CYS A O 1
ATOM 848 N N . ASP A 1 102 ? 19.255 -12.254 4.727 1.00 90.94 102 ASP A N 1
ATOM 849 C CA . ASP A 1 102 ? 20.366 -13.226 4.646 1.00 90.94 102 ASP A CA 1
ATOM 850 C C . ASP A 1 102 ? 20.205 -14.226 3.487 1.00 90.94 102 ASP A C 1
ATOM 852 O O . ASP A 1 102 ? 21.189 -14.605 2.848 1.00 90.94 102 ASP A O 1
ATOM 856 N N . ASP A 1 103 ? 18.961 -14.612 3.200 1.00 92.88 103 ASP A N 1
ATOM 857 C CA . ASP A 1 103 ? 18.618 -15.605 2.181 1.00 92.88 103 ASP A CA 1
ATOM 858 C C . ASP A 1 103 ? 18.085 -14.977 0.881 1.00 92.88 103 ASP A C 1
ATOM 860 O O . ASP A 1 103 ? 17.714 -15.701 -0.037 1.00 92.88 103 ASP A O 1
ATOM 864 N N . GLY A 1 104 ? 18.071 -13.644 0.753 1.00 95.06 104 GLY A N 1
ATOM 865 C CA . GLY A 1 104 ? 17.616 -12.965 -0.461 1.00 95.06 104 GLY A CA 1
ATOM 866 C C . GLY A 1 104 ? 16.924 -11.641 -0.182 1.00 95.06 104 GLY A C 1
ATOM 867 O O . GLY A 1 104 ? 17.585 -10.660 0.166 1.00 95.06 104 GLY A O 1
ATOM 868 N N . TYR A 1 105 ? 15.605 -11.601 -0.382 1.00 97.38 105 TYR A N 1
ATOM 869 C CA . TYR A 1 105 ? 14.831 -10.366 -0.288 1.00 97.38 105 TYR A CA 1
ATOM 870 C C . TYR A 1 105 ? 13.515 -10.538 0.467 1.00 97.38 105 TYR A C 1
ATOM 872 O O . TYR A 1 105 ? 12.714 -11.396 0.111 1.00 97.38 105 TYR A O 1
ATOM 880 N N . ASP A 1 106 ? 13.250 -9.656 1.426 1.00 97.75 106 ASP A N 1
ATOM 881 C CA . ASP A 1 106 ? 11.928 -9.487 2.029 1.00 97.75 106 ASP A CA 1
ATOM 882 C C . ASP A 1 106 ? 11.169 -8.392 1.287 1.00 97.75 106 ASP A C 1
ATOM 884 O O . ASP A 1 106 ? 11.696 -7.297 1.050 1.00 97.75 106 ASP A O 1
ATOM 888 N N . TYR A 1 107 ? 9.925 -8.677 0.915 1.00 97.62 107 TYR A N 1
ATOM 889 C CA . TYR A 1 107 ? 9.076 -7.736 0.203 1.00 97.62 107 TYR A CA 1
ATOM 890 C C . TYR A 1 107 ? 7.718 -7.577 0.866 1.00 97.62 107 TYR A C 1
ATOM 892 O O . TYR A 1 107 ? 7.163 -8.494 1.475 1.00 97.62 107 TYR A O 1
ATOM 900 N N . THR A 1 108 ? 7.150 -6.391 0.690 1.00 98.06 108 THR A N 1
ATOM 901 C CA . THR A 1 108 ? 5.776 -6.105 1.087 1.00 98.06 108 THR A CA 1
ATOM 902 C C . THR A 1 108 ? 5.128 -5.224 0.035 1.00 98.06 108 THR A C 1
ATOM 904 O O . THR A 1 108 ? 5.730 -4.279 -0.484 1.00 98.06 108 THR A O 1
ATOM 907 N N . MET A 1 109 ? 3.892 -5.553 -0.312 1.00 97.19 109 MET A N 1
ATOM 908 C CA . MET A 1 109 ? 3.063 -4.786 -1.221 1.00 97.19 109 MET A CA 1
ATOM 909 C C . MET A 1 109 ? 1.914 -4.148 -0.462 1.00 97.19 109 MET A C 1
ATOM 911 O O . MET A 1 109 ? 1.208 -4.806 0.302 1.00 97.19 109 MET A O 1
ATOM 915 N N . TYR A 1 110 ? 1.685 -2.872 -0.742 1.00 95.75 110 TYR A N 1
ATOM 916 C CA . TYR A 1 110 ? 0.584 -2.107 -0.174 1.00 95.75 110 TYR A CA 1
ATOM 917 C C . TYR A 1 110 ? -0.347 -1.606 -1.272 1.00 95.75 110 TYR A C 1
ATOM 919 O O . TYR A 1 110 ? 0.093 -1.357 -2.398 1.00 95.75 110 TYR A O 1
ATOM 927 N N . ASP A 1 111 ? -1.621 -1.409 -0.942 1.00 93.31 111 ASP A N 1
ATOM 928 C CA . ASP A 1 111 ? -2.540 -0.631 -1.773 1.00 93.31 111 ASP A CA 1
ATOM 929 C C . ASP A 1 111 ? -2.314 0.891 -1.613 1.00 93.31 111 ASP A C 1
ATOM 931 O O . ASP A 1 111 ? -1.395 1.360 -0.937 1.00 93.31 111 ASP A O 1
ATOM 935 N N . ASN A 1 112 ? -3.164 1.700 -2.244 1.00 90.62 112 ASN A N 1
ATOM 936 C CA . ASN A 1 112 ? -3.099 3.162 -2.218 1.00 90.62 112 ASN A CA 1
ATOM 937 C C . ASN A 1 112 ? -3.454 3.775 -0.858 1.00 90.62 112 ASN A C 1
ATOM 939 O O . ASN A 1 112 ? -3.241 4.974 -0.680 1.00 90.62 112 ASN A O 1
ATOM 943 N N . HIS A 1 113 ? -3.976 2.973 0.067 1.00 87.19 113 HIS A N 1
ATOM 944 C CA . HIS A 1 113 ? -4.283 3.346 1.442 1.00 87.19 113 HIS A CA 1
ATOM 945 C C . HIS A 1 113 ? -3.260 2.770 2.428 1.00 87.19 113 HIS A C 1
ATOM 947 O O . HIS A 1 113 ? -3.532 2.751 3.626 1.00 87.19 113 HIS A O 1
ATOM 953 N N . TYR A 1 114 ? -2.100 2.312 1.940 1.00 91.69 114 TYR A N 1
ATOM 954 C CA . TYR A 1 114 ? -1.023 1.737 2.753 1.00 91.69 114 TYR A CA 1
ATOM 955 C C . TYR A 1 114 ? -1.427 0.460 3.496 1.00 91.69 114 TYR A C 1
ATOM 957 O O . TYR A 1 114 ? -0.778 0.065 4.460 1.00 91.69 114 TYR A O 1
ATOM 965 N N . LYS A 1 115 ? -2.489 -0.217 3.050 1.00 89.69 115 LYS A N 1
ATOM 966 C CA . LYS A 1 115 ? -2.860 -1.515 3.597 1.00 89.69 115 LYS A CA 1
ATOM 967 C C . LYS A 1 115 ? -2.060 -2.599 2.889 1.00 89.69 115 LYS A C 1
ATOM 969 O O . LYS A 1 115 ? -2.042 -2.639 1.661 1.00 89.69 115 LYS A O 1
ATOM 974 N N . GLU A 1 116 ? -1.459 -3.499 3.661 1.00 94.44 116 GLU A N 1
ATOM 975 C CA . GLU A 1 116 ? -0.785 -4.675 3.115 1.00 94.44 116 GLU A CA 1
ATOM 976 C C . GLU A 1 116 ? -1.767 -5.521 2.289 1.00 94.44 116 GLU A C 1
ATOM 978 O O . GLU A 1 116 ? -2.875 -5.856 2.737 1.00 94.44 116 GLU A O 1
ATOM 983 N N . ILE A 1 117 ? -1.363 -5.825 1.057 1.00 94.00 117 ILE A N 1
ATOM 984 C CA . ILE A 1 117 ? -2.100 -6.687 0.128 1.00 94.00 117 ILE A CA 1
ATOM 985 C C . ILE A 1 117 ? -1.364 -7.992 -0.159 1.00 94.00 117 ILE A C 1
ATOM 987 O O . ILE A 1 117 ? -2.020 -8.973 -0.501 1.00 94.00 117 ILE A O 1
ATOM 991 N N . ASP A 1 118 ? -0.039 -7.990 -0.027 1.00 95.75 118 ASP A N 1
ATOM 992 C CA . ASP A 1 118 ? 0.817 -9.155 -0.216 1.00 95.75 118 ASP A CA 1
ATOM 993 C C . ASP A 1 118 ? 2.167 -8.925 0.472 1.00 95.75 118 ASP A C 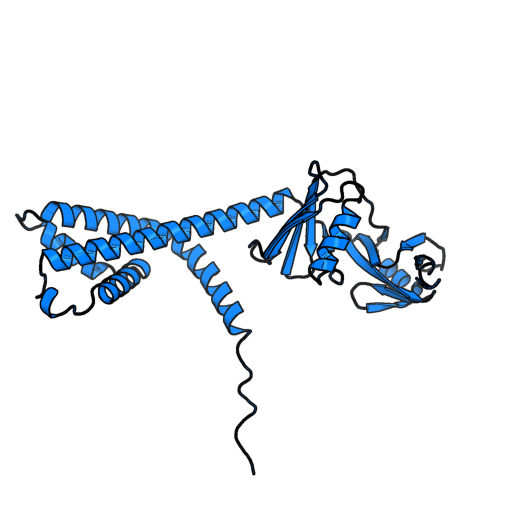1
ATOM 995 O O . ASP A 1 118 ? 2.583 -7.780 0.666 1.00 95.75 118 ASP A O 1
ATOM 999 N N . GLY A 1 119 ? 2.868 -9.998 0.806 1.00 95.94 119 GLY A N 1
ATOM 1000 C CA . GLY A 1 119 ? 4.167 -9.930 1.454 1.00 95.94 119 GLY A CA 1
ATOM 1001 C C . GLY A 1 119 ? 4.802 -11.303 1.602 1.00 95.94 119 GLY A C 1
ATOM 1002 O O . GLY A 1 119 ? 4.121 -12.320 1.747 1.00 95.94 119 GLY A O 1
ATOM 1003 N N . GLY A 1 120 ? 6.129 -11.338 1.569 1.00 96.12 120 GLY A N 1
ATOM 1004 C CA . GLY A 1 120 ? 6.865 -12.584 1.688 1.00 96.12 120 GLY A CA 1
ATOM 1005 C C . GLY A 1 120 ? 8.361 -12.422 1.488 1.00 96.12 120 GLY A C 1
ATOM 1006 O O . GLY A 1 120 ? 8.891 -11.313 1.459 1.00 96.12 120 GLY A O 1
ATOM 1007 N N . GLN A 1 121 ? 9.019 -13.564 1.324 1.00 96.94 121 GLN A N 1
ATOM 1008 C CA . GLN A 1 121 ? 10.455 -13.668 1.123 1.00 96.94 121 GLN A CA 1
ATOM 1009 C C . GLN A 1 121 ? 10.739 -14.302 -0.243 1.00 96.94 121 GLN A C 1
ATOM 1011 O O . GLN A 1 121 ? 10.085 -15.270 -0.641 1.00 96.94 121 GLN A O 1
ATOM 1016 N N . LEU A 1 122 ? 11.704 -13.743 -0.966 1.00 96.50 122 LEU A N 1
ATOM 1017 C CA . LEU A 1 122 ? 12.264 -14.295 -2.190 1.00 96.50 122 LEU A CA 1
ATOM 1018 C C . LEU A 1 122 ? 13.674 -14.816 -1.895 1.00 96.50 122 LEU A C 1
ATOM 1020 O O . LEU A 1 122 ? 14.631 -14.040 -1.843 1.00 96.50 122 LEU A O 1
ATOM 1024 N N . ASP A 1 123 ? 13.784 -16.135 -1.748 1.00 96.69 123 ASP A N 1
ATOM 1025 C CA . ASP A 1 123 ? 15.020 -16.845 -1.391 1.00 96.69 123 ASP A CA 1
ATOM 1026 C C . ASP A 1 123 ? 15.969 -17.009 -2.595 1.00 96.69 123 ASP A C 1
ATOM 1028 O O . ASP A 1 123 ? 16.251 -18.120 -3.055 1.00 96.69 123 ASP A O 1
ATOM 1032 N N . MET A 1 124 ? 16.399 -15.890 -3.179 1.00 94.25 124 MET A N 1
ATOM 1033 C CA . MET A 1 124 ? 17.302 -15.844 -4.336 1.00 94.25 124 MET A CA 1
ATOM 1034 C C . MET A 1 124 ? 18.355 -14.738 -4.144 1.00 94.25 124 MET A C 1
ATOM 1036 O O . MET A 1 124 ? 18.261 -13.672 -4.764 1.00 94.25 124 MET A O 1
ATOM 1040 N N . PRO A 1 125 ? 19.355 -14.948 -3.265 1.00 93.56 125 PRO A N 1
ATOM 1041 C CA . PRO A 1 125 ? 20.328 -13.919 -2.887 1.00 93.56 125 PRO A CA 1
ATOM 1042 C C . PRO A 1 125 ? 21.298 -13.550 -4.015 1.00 93.56 125 PRO A C 1
ATOM 1044 O O . PRO A 1 125 ? 21.997 -12.543 -3.935 1.00 93.56 125 PRO A O 1
ATOM 1047 N N . GLU A 1 126 ? 21.369 -14.361 -5.070 1.00 93.44 126 GLU A N 1
ATOM 1048 C CA . GLU A 1 126 ? 22.169 -14.092 -6.260 1.00 93.44 126 GLU A CA 1
ATOM 1049 C C . GLU A 1 126 ? 21.571 -13.033 -7.191 1.00 93.44 126 GLU A C 1
ATOM 1051 O O . GLU A 1 126 ? 22.292 -12.515 -8.047 1.00 93.44 126 GLU A O 1
ATOM 1056 N N . LEU A 1 127 ? 20.275 -12.734 -7.057 1.00 93.56 127 LEU A N 1
ATOM 1057 C CA . LEU A 1 127 ? 19.604 -11.742 -7.889 1.00 93.56 127 LEU A CA 1
ATOM 1058 C C . LEU A 1 127 ? 20.011 -10.333 -7.494 1.00 93.56 127 LEU A C 1
ATOM 1060 O O . LEU A 1 127 ? 20.273 -10.054 -6.326 1.00 93.56 127 LEU A O 1
ATOM 1064 N N . SER A 1 128 ? 19.990 -9.419 -8.459 1.00 93.69 128 SER A N 1
ATOM 1065 C CA . SER A 1 128 ? 19.994 -7.991 -8.158 1.00 93.69 128 SER A CA 1
ATOM 1066 C C . SER A 1 128 ? 18.639 -7.554 -7.589 1.00 93.69 128 SER A C 1
ATOM 1068 O O . SER A 1 128 ? 17.608 -8.183 -7.836 1.00 93.69 128 SER A O 1
ATOM 1070 N N . MET A 1 129 ? 18.600 -6.430 -6.872 1.00 94.50 129 MET A N 1
ATOM 1071 C CA . MET A 1 129 ? 17.345 -5.921 -6.316 1.00 94.50 129 MET A CA 1
ATOM 1072 C C . MET A 1 129 ? 16.327 -5.565 -7.415 1.00 94.50 129 MET A C 1
ATOM 1074 O O . MET A 1 129 ? 15.126 -5.782 -7.249 1.00 94.50 129 MET A O 1
ATOM 1078 N N . LEU A 1 130 ? 16.788 -5.060 -8.566 1.00 94.62 130 LEU A N 1
ATOM 1079 C CA . LEU A 1 130 ? 15.921 -4.822 -9.724 1.00 94.62 130 LEU A CA 1
ATOM 1080 C C . LEU A 1 130 ? 15.393 -6.122 -10.351 1.00 94.62 130 LEU A C 1
ATOM 1082 O O . LEU A 1 130 ? 14.274 -6.127 -10.861 1.00 94.62 130 LEU A O 1
ATOM 1086 N N . GLU A 1 131 ? 16.165 -7.211 -10.322 1.00 94.06 131 GLU A N 1
ATOM 1087 C CA . GLU A 1 131 ? 15.719 -8.533 -10.780 1.00 94.06 131 GLU A CA 1
ATOM 1088 C C . GLU A 1 131 ? 14.699 -9.147 -9.819 1.00 94.06 131 GLU A C 1
ATOM 1090 O O . GLU A 1 131 ? 13.644 -9.589 -10.271 1.00 94.06 131 GLU A O 1
ATOM 1095 N N . ALA A 1 132 ? 14.955 -9.083 -8.510 1.00 95.81 132 ALA A N 1
ATOM 1096 C CA . ALA A 1 132 ? 14.005 -9.495 -7.478 1.00 95.81 132 ALA A CA 1
ATOM 1097 C C . ALA A 1 132 ? 12.669 -8.748 -7.621 1.00 95.81 132 ALA A C 1
ATOM 1099 O O . ALA A 1 132 ? 11.606 -9.365 -7.681 1.00 95.81 132 ALA A O 1
ATOM 1100 N N . ARG A 1 133 ? 12.719 -7.419 -7.795 1.00 95.69 133 ARG A N 1
ATOM 1101 C CA . ARG A 1 133 ? 11.541 -6.592 -8.102 1.00 95.69 133 ARG A CA 1
ATOM 1102 C C . ARG A 1 133 ? 10.801 -7.083 -9.347 1.00 95.69 133 ARG A C 1
ATOM 1104 O O . ARG A 1 133 ? 9.576 -7.132 -9.344 1.00 95.69 133 ARG A O 1
ATOM 1111 N N . ASP A 1 134 ? 11.520 -7.367 -10.431 1.00 93.94 134 ASP A N 1
ATOM 1112 C CA . ASP A 1 134 ? 10.902 -7.790 -11.690 1.00 93.94 134 ASP A CA 1
ATOM 1113 C C . ASP A 1 134 ? 10.164 -9.134 -11.536 1.00 93.94 134 ASP A C 1
ATOM 1115 O O . ASP A 1 134 ? 9.061 -9.257 -12.066 1.00 93.94 134 ASP A O 1
ATOM 1119 N N . ILE A 1 135 ? 10.722 -10.083 -10.771 1.00 94.94 135 ILE A N 1
ATOM 1120 C CA . ILE A 1 135 ? 10.077 -11.368 -10.444 1.00 94.94 135 ILE A CA 1
ATOM 1121 C C . ILE A 1 135 ? 8.815 -11.144 -9.611 1.00 94.94 135 ILE A C 1
ATOM 1123 O O . ILE A 1 135 ? 7.743 -11.595 -10.002 1.00 94.94 135 ILE A O 1
ATOM 1127 N N . ILE A 1 136 ? 8.915 -10.379 -8.520 1.00 95.81 136 ILE A N 1
ATOM 1128 C CA . ILE A 1 136 ? 7.773 -10.099 -7.635 1.00 95.81 136 ILE A CA 1
ATOM 1129 C C . ILE A 1 136 ? 6.628 -9.450 -8.424 1.00 95.81 136 ILE A C 1
ATOM 1131 O O . ILE A 1 136 ? 5.479 -9.872 -8.346 1.00 95.81 136 ILE A O 1
ATOM 1135 N N . LEU A 1 137 ? 6.934 -8.449 -9.256 1.00 94.12 137 LEU A N 1
ATOM 1136 C CA . LEU A 1 137 ? 5.919 -7.797 -10.083 1.00 94.12 137 LEU A CA 1
ATOM 1137 C C . LEU A 1 137 ? 5.340 -8.720 -11.162 1.00 94.12 137 LEU A C 1
ATOM 1139 O O . LEU A 1 137 ? 4.213 -8.488 -11.602 1.00 94.12 137 LEU A O 1
ATOM 1143 N N . GLU A 1 138 ? 6.091 -9.707 -11.646 1.00 93.12 138 GLU A N 1
ATOM 1144 C CA . GLU A 1 138 ? 5.572 -10.712 -12.571 1.00 93.12 138 GLU A CA 1
ATOM 1145 C C . GLU A 1 138 ? 4.592 -11.657 -11.877 1.00 93.12 138 GLU A C 1
ATOM 1147 O O . GLU A 1 138 ? 3.494 -11.843 -12.403 1.00 93.12 138 GLU A O 1
ATOM 1152 N N . ASP A 1 139 ? 4.936 -12.149 -10.688 1.00 92.94 139 ASP A N 1
ATOM 1153 C CA . ASP A 1 139 ? 4.085 -13.039 -9.894 1.00 92.94 139 ASP A CA 1
ATOM 1154 C C . ASP A 1 139 ? 2.784 -12.355 -9.438 1.00 92.94 139 ASP A C 1
ATOM 1156 O O . ASP A 1 139 ? 1.732 -12.993 -9.385 1.00 92.94 139 ASP A O 1
ATOM 1160 N N . SER A 1 140 ? 2.815 -11.040 -9.196 1.00 89.94 140 SER A N 1
ATOM 1161 C CA . SER A 1 140 ? 1.623 -10.252 -8.848 1.00 89.94 140 SER A CA 1
ATOM 1162 C C . SER A 1 140 ? 0.831 -9.714 -10.055 1.00 89.94 140 SER A C 1
ATOM 1164 O O . SER A 1 140 ? -0.050 -8.876 -9.868 1.00 89.94 140 SER A O 1
ATOM 1166 N N . ASP A 1 141 ? 1.140 -10.111 -11.299 1.00 90.81 141 ASP A N 1
ATOM 1167 C CA . ASP A 1 141 ? 0.528 -9.583 -12.541 1.00 90.81 141 ASP A CA 1
ATOM 1168 C C . ASP A 1 141 ? 0.679 -8.052 -12.736 1.00 90.81 141 ASP A C 1
ATOM 1170 O O . ASP A 1 141 ? -0.052 -7.397 -13.492 1.00 90.81 141 ASP A O 1
ATOM 1174 N N . LEU A 1 142 ? 1.673 -7.444 -12.085 1.00 89.69 142 LEU A N 1
ATOM 1175 C CA . LEU A 1 142 ? 1.915 -6.002 -12.093 1.00 89.69 142 LEU A CA 1
ATOM 1176 C C . LEU A 1 142 ? 3.091 -5.573 -12.974 1.00 89.69 142 LEU A C 1
ATOM 1178 O O . LEU A 1 142 ? 3.281 -4.372 -13.168 1.00 89.69 142 LEU A O 1
ATOM 1182 N N . LYS A 1 143 ? 3.815 -6.511 -13.595 1.00 86.62 143 LYS A N 1
ATOM 1183 C CA . LYS A 1 143 ? 5.016 -6.241 -14.405 1.00 86.62 143 LYS A CA 1
ATOM 1184 C C . LYS A 1 143 ? 4.841 -5.177 -15.482 1.00 86.62 143 LYS A C 1
ATOM 1186 O O . LYS A 1 143 ? 5.796 -4.498 -15.822 1.00 86.62 143 LYS A O 1
ATOM 1191 N N . HIS A 1 144 ? 3.643 -5.005 -16.037 1.00 84.94 144 HIS A N 1
ATOM 1192 C CA . HIS A 1 144 ? 3.390 -4.036 -17.109 1.00 84.94 144 HIS A CA 1
ATOM 1193 C C . HIS A 1 144 ? 3.087 -2.611 -16.624 1.00 84.94 144 HIS A C 1
ATOM 1195 O O . HIS A 1 144 ? 2.848 -1.738 -17.458 1.00 84.94 144 HIS A O 1
ATOM 1201 N N . HIS A 1 145 ? 3.083 -2.372 -15.312 1.00 86.81 145 HIS A N 1
ATOM 1202 C CA . HIS A 1 145 ? 2.842 -1.052 -14.744 1.00 86.81 145 HIS A CA 1
ATOM 1203 C C . HIS A 1 145 ? 4.121 -0.216 -14.696 1.00 86.81 145 HIS A C 1
ATOM 1205 O O . HIS A 1 145 ? 5.227 -0.729 -14.523 1.00 86.81 145 HIS A O 1
ATOM 1211 N N . ASP A 1 146 ? 3.939 1.095 -14.825 1.00 87.00 146 ASP A N 1
ATOM 1212 C CA . ASP A 1 146 ? 4.994 2.068 -14.577 1.00 87.00 146 ASP A CA 1
ATOM 1213 C C . ASP A 1 146 ? 5.437 2.055 -13.119 1.00 87.00 146 ASP A C 1
ATOM 1215 O O . ASP A 1 146 ? 4.653 1.749 -12.214 1.00 87.00 146 ASP A O 1
ATOM 1219 N N . LEU A 1 147 ? 6.686 2.463 -12.910 1.00 91.69 147 LEU A N 1
ATOM 1220 C CA . LEU A 1 147 ? 7.289 2.547 -11.593 1.00 91.69 147 LEU A CA 1
ATOM 1221 C C . LEU A 1 147 ? 7.723 3.985 -11.309 1.00 91.69 147 LEU A C 1
ATOM 1223 O O . LEU A 1 147 ? 8.312 4.669 -12.149 1.00 91.69 147 LEU A O 1
ATOM 1227 N N . VAL A 1 148 ? 7.457 4.448 -10.095 1.00 91.38 148 VAL A N 1
ATOM 1228 C CA . VAL A 1 148 ? 8.024 5.696 -9.579 1.00 91.38 148 VAL A CA 1
ATOM 1229 C C . VAL A 1 148 ? 8.809 5.344 -8.334 1.00 91.38 148 VAL A C 1
ATOM 1231 O O . VAL A 1 148 ? 8.240 4.783 -7.402 1.00 91.38 148 VAL A O 1
ATOM 1234 N N . VAL A 1 149 ? 10.105 5.651 -8.322 1.00 92.06 149 VAL A N 1
ATOM 1235 C CA . VAL A 1 149 ? 10.940 5.460 -7.130 1.00 92.06 149 VAL A CA 1
ATOM 1236 C C . VAL A 1 149 ? 10.341 6.277 -5.989 1.00 92.06 149 VAL A C 1
ATOM 1238 O O . VAL A 1 149 ? 9.942 7.426 -6.189 1.00 92.06 149 VAL A O 1
ATOM 1241 N N . GLN A 1 150 ? 10.209 5.661 -4.824 1.00 93.62 150 GLN A N 1
ATOM 1242 C CA . GLN A 1 150 ? 9.757 6.305 -3.598 1.00 93.62 150 GLN A CA 1
ATOM 1243 C C . GLN A 1 150 ? 10.865 6.211 -2.558 1.00 93.62 150 GLN A C 1
ATOM 1245 O O . GLN A 1 150 ? 11.718 5.325 -2.629 1.00 93.62 150 GLN A O 1
ATOM 1250 N N . ASP A 1 151 ? 10.834 7.123 -1.596 1.00 94.50 151 ASP A N 1
ATOM 1251 C CA . ASP A 1 151 ? 11.628 6.958 -0.391 1.00 94.50 151 ASP A CA 1
ATOM 1252 C C . ASP A 1 151 ? 11.020 5.829 0.452 1.00 94.50 151 ASP A C 1
ATOM 1254 O O . ASP A 1 151 ? 9.803 5.758 0.629 1.00 94.50 151 ASP A O 1
ATOM 1258 N N . TYR A 1 152 ? 11.860 4.896 0.895 1.00 95.31 152 TYR A N 1
ATOM 1259 C CA . TYR A 1 152 ? 11.412 3.737 1.661 1.00 95.31 152 TYR A CA 1
ATOM 1260 C C . TYR A 1 152 ? 10.852 4.146 3.029 1.00 95.31 152 TYR A C 1
ATOM 1262 O O . TYR A 1 152 ? 9.817 3.626 3.448 1.00 95.31 152 TYR A O 1
ATOM 1270 N N . ASP A 1 153 ? 11.519 5.082 3.708 1.00 96.19 153 ASP A N 1
ATOM 1271 C CA . ASP A 1 153 ? 11.156 5.504 5.058 1.00 96.19 153 ASP A CA 1
ATOM 1272 C C . ASP A 1 153 ? 9.853 6.317 5.031 1.00 96.19 153 ASP A C 1
ATOM 1274 O O . ASP A 1 153 ? 8.970 6.063 5.847 1.00 96.19 153 ASP A O 1
ATOM 1278 N N . ASP A 1 154 ? 9.656 7.172 4.019 1.00 95.62 154 ASP A N 1
ATOM 1279 C CA . ASP A 1 154 ? 8.395 7.908 3.816 1.00 95.62 154 ASP A CA 1
ATOM 1280 C C . ASP A 1 154 ? 7.179 6.984 3.604 1.00 95.62 154 ASP A C 1
ATOM 1282 O O . ASP A 1 154 ? 6.039 7.365 3.893 1.00 95.62 154 ASP A O 1
ATOM 1286 N N . ILE A 1 155 ? 7.371 5.802 3.002 1.00 95.06 155 ILE A N 1
ATOM 1287 C CA . ILE A 1 155 ? 6.287 4.824 2.826 1.00 95.06 155 ILE A CA 1
ATOM 1288 C C . ILE A 1 155 ? 5.985 4.140 4.156 1.00 95.06 155 ILE A C 1
ATOM 1290 O O . ILE A 1 155 ? 4.813 4.043 4.517 1.00 95.06 155 ILE A O 1
ATOM 1294 N N . LEU A 1 156 ? 7.013 3.711 4.894 1.00 94.75 156 LEU A N 1
ATOM 1295 C CA . LEU A 1 156 ? 6.818 3.069 6.192 1.00 94.75 156 LEU A CA 1
ATOM 1296 C C . LEU A 1 156 ? 6.195 3.999 7.234 1.00 94.75 156 LEU A C 1
ATOM 1298 O O . LEU A 1 156 ? 5.323 3.554 7.973 1.00 94.75 156 LEU A O 1
ATOM 1302 N N . GLU A 1 157 ? 6.577 5.277 7.265 1.00 95.38 157 GLU A N 1
ATOM 1303 C CA . GLU A 1 157 ? 5.967 6.264 8.165 1.00 95.38 157 GLU A CA 1
ATOM 1304 C C . GLU A 1 157 ? 4.450 6.341 7.936 1.00 95.38 157 GLU A C 1
ATOM 1306 O O . GLU A 1 157 ? 3.663 6.270 8.877 1.00 95.38 157 GLU A O 1
ATOM 1311 N N . LYS A 1 158 ? 4.009 6.378 6.673 1.00 90.25 158 LYS A N 1
ATOM 1312 C CA . LYS A 1 158 ? 2.577 6.411 6.336 1.00 90.25 158 LYS A CA 1
ATOM 1313 C C . LYS A 1 158 ? 1.856 5.109 6.665 1.00 90.25 158 LYS A C 1
ATOM 1315 O O . LYS A 1 158 ? 0.692 5.153 7.061 1.00 90.25 158 LYS A O 1
ATOM 1320 N N . VAL A 1 159 ? 2.518 3.963 6.490 1.00 89.81 159 VAL A N 1
ATOM 1321 C CA . VAL A 1 159 ? 1.978 2.661 6.912 1.00 89.81 159 VAL A CA 1
ATOM 1322 C C . VAL A 1 159 ? 1.746 2.676 8.423 1.00 89.81 159 VAL A C 1
ATOM 1324 O O . VAL A 1 159 ? 0.627 2.415 8.859 1.00 89.81 159 VAL A O 1
ATOM 1327 N N . GLU A 1 160 ? 2.746 3.077 9.210 1.00 89.75 160 GLU A N 1
ATOM 1328 C CA . GLU A 1 160 ? 2.646 3.162 10.671 1.00 89.75 160 GLU A CA 1
ATOM 1329 C C . GLU A 1 160 ? 1.543 4.139 11.111 1.00 89.75 160 GLU A C 1
ATOM 1331 O O . GLU A 1 160 ? 0.741 3.822 11.992 1.00 89.75 160 GLU A O 1
ATOM 1336 N N . GLU A 1 161 ? 1.431 5.303 10.465 1.00 84.88 161 GLU A N 1
ATOM 1337 C CA . GLU A 1 161 ? 0.359 6.266 10.728 1.00 84.88 161 GLU A CA 1
ATOM 1338 C C . GLU A 1 161 ? -1.035 5.671 10.488 1.00 84.88 161 GLU A C 1
ATOM 1340 O O . GLU A 1 161 ? -1.947 5.868 11.302 1.00 84.88 161 GLU A O 1
ATOM 1345 N N . VAL A 1 162 ? -1.224 4.957 9.373 1.00 82.12 162 VAL A N 1
ATOM 1346 C CA . VAL A 1 162 ? -2.498 4.310 9.036 1.00 82.12 162 VAL A CA 1
ATOM 1347 C C . VAL A 1 162 ? -2.797 3.178 10.013 1.00 82.12 162 VAL A C 1
ATOM 1349 O O . VAL A 1 162 ? -3.915 3.099 10.528 1.00 82.12 162 VAL A O 1
ATOM 1352 N N . GLU A 1 163 ? -1.821 2.327 10.314 1.00 84.12 163 GLU A N 1
ATOM 1353 C CA . GLU A 1 163 ? -1.971 1.233 11.272 1.00 84.12 163 GLU A CA 1
ATOM 1354 C C . GLU A 1 163 ? -2.324 1.753 12.663 1.00 84.12 163 GLU A C 1
ATOM 1356 O O . GLU A 1 163 ? -3.279 1.272 13.275 1.00 84.12 163 GLU A O 1
ATOM 1361 N N . HIS A 1 164 ? -1.632 2.788 13.137 1.00 82.94 164 HIS A N 1
ATOM 1362 C CA . HIS A 1 164 ? -1.921 3.425 14.415 1.00 82.94 164 HIS A CA 1
ATOM 1363 C C . HIS A 1 164 ? -3.347 3.992 14.449 1.00 82.94 164 HIS A C 1
ATOM 1365 O O . HIS A 1 164 ? -4.086 3.772 15.412 1.00 82.94 164 HIS A O 1
ATOM 1371 N N . GLN A 1 165 ? -3.785 4.666 13.381 1.00 76.19 165 GLN A N 1
ATOM 1372 C CA . GLN A 1 165 ? -5.164 5.147 13.270 1.00 76.19 165 GLN A CA 1
ATOM 1373 C C . GLN A 1 165 ? -6.178 4.001 13.304 1.00 76.19 165 GLN A C 1
ATOM 1375 O O . GLN A 1 165 ? -7.173 4.087 14.023 1.00 76.19 165 GLN A O 1
ATOM 1380 N N . VAL A 1 166 ? -5.927 2.911 12.576 1.00 78.31 166 VAL A N 1
ATOM 1381 C CA . VAL A 1 166 ? -6.791 1.723 12.586 1.00 78.31 166 VAL A CA 1
ATOM 1382 C C . VAL A 1 166 ? -6.852 1.102 13.981 1.00 78.31 166 VAL A C 1
ATOM 1384 O O . VAL A 1 166 ? -7.946 0.782 14.447 1.00 78.31 166 VAL A O 1
ATOM 1387 N N . GLN A 1 167 ? -5.723 0.977 14.679 1.00 80.94 167 GLN A N 1
ATOM 1388 C CA . GLN A 1 167 ? -5.683 0.443 16.042 1.00 80.94 167 GLN A CA 1
ATOM 1389 C C . GLN A 1 167 ? -6.474 1.312 17.023 1.00 80.94 167 GLN A C 1
ATOM 1391 O O . GLN A 1 167 ? -7.284 0.778 17.781 1.00 80.94 167 GLN A O 1
ATOM 1396 N N . MET A 1 168 ? -6.327 2.639 16.958 1.00 80.00 168 MET A N 1
ATOM 1397 C CA . MET A 1 168 ? -7.137 3.555 17.771 1.00 80.00 168 MET A CA 1
ATOM 1398 C C . MET A 1 168 ? -8.637 3.423 17.478 1.00 80.00 168 MET A C 1
ATOM 1400 O O . MET A 1 168 ? -9.460 3.481 18.389 1.00 80.00 168 MET A O 1
ATOM 1404 N N . ILE A 1 169 ? -9.022 3.233 16.213 1.00 77.62 169 ILE A N 1
ATOM 1405 C CA . ILE A 1 169 ? -10.428 3.030 15.832 1.00 77.62 169 ILE A CA 1
ATOM 1406 C C . ILE A 1 169 ? -10.968 1.728 16.422 1.00 77.62 169 ILE A C 1
ATOM 1408 O O . ILE A 1 169 ? -12.083 1.703 16.944 1.00 77.62 169 ILE A O 1
ATOM 1412 N N . LEU A 1 170 ? -10.196 0.643 16.336 1.00 80.00 170 LEU A N 1
ATOM 1413 C CA . LEU A 1 170 ? -10.591 -0.656 16.872 1.00 80.00 170 LEU A CA 1
ATOM 1414 C C . LEU A 1 170 ? -10.707 -0.625 18.398 1.00 80.00 170 LEU A C 1
ATOM 1416 O O . LEU A 1 170 ? -11.680 -1.162 18.929 1.00 80.00 170 LEU A O 1
ATOM 1420 N N . SER A 1 171 ? -9.772 0.029 19.096 1.00 83.38 171 SER A N 1
ATOM 1421 C CA . SER A 1 171 ? -9.846 0.182 20.552 1.00 83.38 171 SER A CA 1
ATOM 1422 C C . SER A 1 171 ? -11.063 1.008 20.957 1.00 83.38 171 SER A C 1
ATOM 1424 O O . SER A 1 171 ? -11.829 0.576 21.811 1.00 83.38 171 SER A O 1
ATOM 1426 N N . PHE A 1 172 ? -11.310 2.129 20.276 1.00 82.81 172 PHE A N 1
ATOM 1427 C CA . PHE A 1 172 ? -12.470 2.977 20.534 1.00 82.81 172 PHE A CA 1
ATOM 1428 C C . PHE A 1 172 ? -13.793 2.234 20.286 1.00 82.81 172 PHE A C 1
ATOM 1430 O O . PHE A 1 172 ? -14.721 2.307 21.085 1.00 82.81 172 PHE A O 1
ATOM 1437 N N . ASN A 1 173 ? -13.884 1.450 19.210 1.00 81.94 173 ASN A N 1
ATOM 1438 C CA . ASN A 1 173 ? -15.076 0.648 18.930 1.00 81.94 173 ASN A CA 1
ATOM 1439 C C . ASN A 1 173 ? -15.304 -0.450 19.986 1.00 81.94 173 ASN A C 1
ATOM 1441 O O . ASN A 1 173 ? -16.449 -0.734 20.327 1.00 81.94 173 ASN A O 1
ATOM 1445 N N . ARG A 1 174 ? -14.225 -1.038 20.520 1.00 86.69 174 ARG A N 1
ATOM 1446 C CA . ARG A 1 174 ? -14.287 -2.026 21.605 1.00 86.69 174 ARG A CA 1
ATOM 1447 C C . ARG A 1 174 ? -14.719 -1.403 22.933 1.00 86.69 174 ARG A C 1
ATOM 1449 O O . ARG A 1 174 ? -15.467 -2.026 23.673 1.00 86.69 174 ARG A O 1
ATOM 1456 N N . GLU A 1 175 ? -14.268 -0.192 23.237 1.00 90.69 175 GLU A N 1
ATOM 1457 C CA . GLU A 1 175 ? -14.751 0.542 24.412 1.00 90.69 175 GLU A CA 1
ATOM 1458 C C . GLU A 1 175 ? -16.260 0.804 24.312 1.00 90.69 175 GLU A C 1
ATOM 1460 O O . GLU A 1 175 ? -16.977 0.592 25.283 1.00 90.69 175 GLU A O 1
ATOM 1465 N N . ALA A 1 176 ? -16.762 1.154 23.121 1.00 88.31 176 ALA A N 1
ATOM 1466 C CA . ALA A 1 176 ? -18.200 1.289 22.891 1.00 88.31 176 ALA A CA 1
ATOM 1467 C C . ALA A 1 176 ? -18.963 -0.037 23.069 1.00 88.31 176 ALA A C 1
ATOM 1469 O O . ALA A 1 176 ? -20.089 -0.019 23.560 1.00 88.31 176 ALA A O 1
ATOM 1470 N N . ASP A 1 177 ? -18.375 -1.171 22.662 1.00 88.75 177 ASP A N 1
ATOM 1471 C CA . ASP A 1 177 ? -18.938 -2.508 22.910 1.00 88.75 177 ASP A CA 1
ATOM 1472 C C . ASP A 1 177 ? -19.066 -2.798 24.409 1.00 88.75 177 ASP A C 1
ATOM 1474 O O . ASP A 1 177 ? -20.136 -3.203 24.858 1.00 88.75 177 ASP A O 1
ATOM 1478 N N . ASN A 1 178 ? -17.993 -2.569 25.172 1.00 92.75 178 ASN A N 1
ATOM 1479 C CA . ASN A 1 178 ? -17.982 -2.802 26.616 1.00 92.75 178 ASN A CA 1
ATOM 1480 C C . ASN A 1 178 ? -19.009 -1.912 27.319 1.00 92.75 178 ASN A C 1
ATOM 1482 O O . ASN A 1 178 ? -19.878 -2.420 28.012 1.00 92.75 178 ASN A O 1
ATOM 1486 N N . LEU A 1 179 ? -18.992 -0.607 27.041 1.00 94.25 179 LEU A N 1
ATOM 1487 C CA . LEU A 1 179 ? -19.906 0.334 27.677 1.00 94.25 179 LEU A CA 1
ATOM 1488 C C . LEU A 1 179 ? -21.372 0.020 27.350 1.00 94.25 179 LEU A C 1
ATOM 1490 O O . LEU A 1 179 ? -22.237 0.101 28.216 1.00 94.25 179 LEU A O 1
ATOM 1494 N N . ALA A 1 180 ? -21.672 -0.380 26.110 1.00 92.56 180 ALA A N 1
ATOM 1495 C CA . ALA A 1 180 ? -23.012 -0.828 25.742 1.00 92.56 180 ALA A CA 1
ATOM 1496 C C . ALA A 1 180 ? -23.430 -2.100 26.492 1.00 92.56 180 ALA A C 1
ATOM 1498 O O . ALA A 1 180 ? -24.596 -2.228 26.870 1.00 92.56 180 ALA A O 1
ATOM 1499 N N . PHE A 1 181 ? -22.500 -3.037 26.690 1.00 92.88 181 PHE A N 1
ATOM 1500 C CA . PHE A 1 181 ? -22.733 -4.252 27.460 1.00 92.88 181 PHE A CA 1
ATOM 1501 C C . PHE A 1 181 ? -22.993 -3.935 28.936 1.00 92.88 181 PHE A C 1
ATOM 1503 O O . PHE A 1 181 ? -24.025 -4.350 29.456 1.00 92.88 181 PHE A O 1
ATOM 1510 N N . ASP A 1 182 ? -22.131 -3.141 29.567 1.00 93.88 182 ASP A N 1
ATOM 1511 C CA . ASP A 1 182 ? -22.222 -2.814 30.991 1.00 93.88 182 ASP A CA 1
ATOM 1512 C C . ASP A 1 182 ? -23.475 -1.976 31.296 1.00 93.88 182 ASP A C 1
ATOM 1514 O O . ASP A 1 182 ? -24.188 -2.251 32.258 1.00 93.88 182 ASP A O 1
ATOM 1518 N N . LEU A 1 183 ? -23.834 -1.026 30.420 1.00 91.31 183 LEU A N 1
ATOM 1519 C CA . LEU A 1 183 ? -25.108 -0.301 30.512 1.00 91.31 183 LEU A CA 1
ATOM 1520 C C . LEU A 1 183 ? -26.314 -1.236 30.382 1.00 91.31 183 LEU A C 1
ATOM 1522 O O . LEU A 1 183 ? -27.308 -1.062 31.082 1.00 91.31 183 LEU A O 1
ATOM 1526 N N . THR A 1 184 ? -26.242 -2.222 29.486 1.00 90.19 184 THR A N 1
ATOM 1527 C CA . THR A 1 184 ? -27.320 -3.202 29.310 1.00 90.19 184 THR A CA 1
ATOM 1528 C C . THR A 1 184 ? -27.491 -4.074 30.552 1.00 90.19 184 THR A C 1
ATOM 1530 O O . THR A 1 184 ? -28.623 -4.312 30.966 1.00 90.19 184 THR A O 1
ATOM 1533 N N . ASP A 1 185 ? -26.385 -4.551 31.130 1.00 89.56 185 ASP A N 1
ATOM 1534 C CA . ASP A 1 185 ? -26.383 -5.366 32.350 1.00 89.56 185 ASP A CA 1
ATOM 1535 C C . ASP A 1 185 ? -26.948 -4.565 33.529 1.00 89.56 185 ASP A C 1
ATOM 1537 O O . ASP A 1 185 ? -27.879 -5.005 34.199 1.00 89.56 185 ASP A O 1
ATOM 1541 N N . PHE A 1 186 ? -26.491 -3.320 33.682 1.00 89.69 186 PHE A N 1
ATOM 1542 C CA . PHE A 1 186 ? -26.990 -2.398 34.696 1.00 89.69 186 PHE A CA 1
ATOM 1543 C C . PHE A 1 186 ? -28.503 -2.147 34.577 1.00 89.69 186 PHE A C 1
ATOM 1545 O O . PHE A 1 186 ? -29.223 -2.197 35.573 1.00 89.69 186 PHE A O 1
ATOM 1552 N N . PHE A 1 187 ? -29.022 -1.912 33.366 1.00 86.31 187 PHE A N 1
ATOM 1553 C CA . PHE A 1 187 ? -30.463 -1.706 33.166 1.00 86.31 187 PHE A CA 1
ATOM 1554 C C . PHE A 1 187 ? -31.301 -2.959 33.458 1.00 86.31 187 PHE A C 1
ATOM 1556 O O . PHE A 1 187 ? -32.434 -2.832 33.926 1.00 86.31 187 PHE A O 1
ATOM 1563 N N . GLU A 1 188 ? -30.756 -4.154 33.215 1.00 84.19 188 GLU A N 1
ATOM 1564 C CA . GLU A 1 188 ? -31.402 -5.432 33.538 1.00 84.19 188 GLU A CA 1
ATOM 1565 C C . GLU A 1 188 ? -31.414 -5.728 35.047 1.00 84.19 188 GLU A C 1
ATOM 1567 O O . GLU A 1 188 ? -32.389 -6.295 35.559 1.00 84.19 188 GLU A O 1
ATOM 1572 N N . ASP A 1 189 ? -30.353 -5.345 35.757 1.00 82.19 189 ASP A N 1
ATOM 1573 C CA . ASP A 1 189 ? -30.210 -5.546 37.202 1.00 82.19 189 ASP A CA 1
ATOM 1574 C C . ASP A 1 189 ? -31.112 -4.610 38.006 1.00 82.19 189 ASP A C 1
ATOM 1576 O O . ASP A 1 189 ? -31.807 -5.058 38.921 1.00 82.19 189 ASP A O 1
ATOM 1580 N N . VAL A 1 190 ? -31.183 -3.340 37.598 1.00 76.81 190 VAL A N 1
ATOM 1581 C CA . VAL A 1 190 ? -32.103 -2.344 38.174 1.00 76.81 190 VAL A CA 1
ATOM 1582 C C . VAL A 1 190 ? -33.564 -2.614 37.755 1.00 76.81 190 VAL A C 1
ATOM 1584 O O . VAL A 1 190 ? -34.491 -2.053 38.339 1.00 76.81 190 VAL A O 1
ATOM 1587 N N . ASP A 1 191 ? -33.780 -3.494 36.766 1.00 69.69 191 ASP A N 1
ATOM 1588 C CA . ASP A 1 191 ? -35.077 -3.832 36.151 1.00 69.69 191 ASP A CA 1
ATOM 1589 C C . ASP A 1 191 ? -35.891 -2.581 35.771 1.00 69.69 191 ASP A C 1
ATOM 1591 O O . ASP A 1 191 ? -37.098 -2.448 36.005 1.00 69.69 191 ASP A O 1
ATOM 1595 N N . LEU A 1 192 ? -35.184 -1.602 35.206 1.00 63.69 192 LEU A N 1
ATOM 1596 C CA . LEU A 1 192 ? -35.736 -0.287 34.919 1.00 63.69 192 LEU A CA 1
ATOM 1597 C C . LEU A 1 192 ? -36.765 -0.382 33.781 1.00 63.69 192 LEU A C 1
ATOM 1599 O O . LEU A 1 192 ? -36.463 -0.895 32.710 1.00 63.69 192 LEU A O 1
ATOM 1603 N N . TYR A 1 193 ? -37.968 0.166 33.979 1.00 56.84 193 TYR A N 1
ATOM 1604 C CA . TYR A 1 193 ? -39.086 0.071 33.021 1.00 56.84 193 TYR A CA 1
ATOM 1605 C C . TYR A 1 193 ? -39.552 -1.355 32.706 1.00 56.84 193 TYR A C 1
ATOM 1607 O O . TYR A 1 193 ? -39.999 -1.600 31.587 1.00 56.84 193 TYR A O 1
ATOM 1615 N N . GLU A 1 194 ? -39.462 -2.279 33.668 1.00 62.00 194 GLU A N 1
ATOM 1616 C CA . GLU A 1 194 ? -39.737 -3.697 33.402 1.00 62.00 194 GLU A CA 1
ATOM 1617 C C . GLU A 1 194 ? -38.834 -4.177 32.249 1.00 62.00 194 GLU A C 1
ATOM 1619 O O . GLU A 1 194 ? -39.291 -4.778 31.277 1.00 62.00 194 GLU A O 1
ATOM 1624 N N . TYR A 1 195 ? -37.540 -3.831 32.301 1.00 63.19 195 TYR A N 1
ATOM 1625 C CA . TYR A 1 195 ? -36.567 -4.128 31.245 1.00 63.19 195 TYR A CA 1
ATOM 1626 C C . TYR A 1 195 ? -36.620 -5.605 30.845 1.00 63.19 195 TYR A C 1
ATOM 1628 O O . TYR A 1 195 ? -36.572 -5.943 29.661 1.00 63.19 195 TYR A O 1
ATOM 1636 N N . ARG A 1 196 ? -36.808 -6.476 31.841 1.00 62.72 196 ARG A N 1
ATOM 1637 C CA . ARG A 1 196 ? -36.962 -7.924 31.669 1.00 62.72 196 ARG A CA 1
ATOM 1638 C C . ARG A 1 196 ? -38.223 -8.331 30.901 1.00 62.72 196 ARG A C 1
ATOM 1640 O O . ARG A 1 196 ? -38.224 -9.393 30.285 1.00 62.72 196 ARG A O 1
ATOM 1647 N N . ASP A 1 197 ? -39.262 -7.500 30.906 1.00 66.81 197 ASP A N 1
ATOM 1648 C CA . ASP A 1 197 ? -40.523 -7.724 30.192 1.00 66.81 197 ASP A CA 1
ATOM 1649 C C . ASP A 1 197 ? -40.527 -7.101 28.782 1.00 66.81 197 ASP A C 1
ATOM 1651 O O . ASP A 1 197 ? -41.279 -7.543 27.911 1.00 66.81 197 ASP A O 1
ATOM 1655 N N . VAL A 1 198 ? -39.686 -6.089 28.530 1.00 69.69 198 VAL A N 1
ATOM 1656 C CA . VAL A 1 198 ? -39.629 -5.354 27.250 1.00 69.69 198 VAL A CA 1
ATOM 1657 C C . VAL A 1 198 ? -38.491 -5.833 26.341 1.00 69.69 198 VAL A C 1
ATOM 1659 O O . VAL A 1 198 ? -38.608 -5.771 25.113 1.00 69.69 198 VAL A O 1
ATOM 1662 N N . VAL A 1 199 ? -37.382 -6.312 26.910 1.00 69.38 199 VAL A N 1
ATOM 1663 C CA . VAL A 1 199 ? -36.201 -6.743 26.153 1.00 69.38 199 VAL A CA 1
ATOM 1664 C C . VAL A 1 199 ? -36.160 -8.263 26.036 1.00 69.38 199 VAL A C 1
ATOM 1666 O O . VAL A 1 199 ? -35.668 -8.971 26.905 1.00 69.38 199 VAL A O 1
ATOM 1669 N N . GLU A 1 200 ? -36.631 -8.769 24.896 1.00 71.38 200 GLU A N 1
ATOM 1670 C CA . GLU A 1 200 ? -36.605 -10.207 24.585 1.00 71.38 200 GLU A CA 1
ATOM 1671 C C . GLU A 1 200 ? -35.215 -10.703 24.138 1.00 71.38 200 GLU A C 1
ATOM 1673 O O . GLU A 1 200 ? -34.903 -11.887 24.268 1.00 71.38 200 GLU A O 1
ATOM 1678 N N . ASN A 1 201 ? -34.374 -9.809 23.596 1.00 83.88 201 ASN A N 1
ATOM 1679 C CA . ASN A 1 201 ? -33.045 -10.138 23.079 1.00 83.88 201 ASN A CA 1
ATOM 1680 C C . ASN A 1 201 ? -31.985 -9.135 23.564 1.00 83.88 201 ASN A C 1
ATOM 1682 O O . ASN A 1 201 ? -31.880 -8.013 23.059 1.00 83.88 201 ASN A O 1
ATOM 1686 N N . LYS A 1 202 ? -31.156 -9.583 24.514 1.00 82.25 202 LYS A N 1
ATOM 1687 C CA . LYS A 1 202 ? -30.059 -8.798 25.097 1.00 82.25 202 LYS A CA 1
ATOM 1688 C C . LYS A 1 202 ? -29.019 -8.374 24.055 1.00 82.25 202 LYS A C 1
ATOM 1690 O O . LYS A 1 202 ? -28.539 -7.248 24.106 1.00 82.25 202 LYS A O 1
ATOM 1695 N N . GLU A 1 203 ? -28.719 -9.216 23.066 1.00 84.31 203 GLU A N 1
ATOM 1696 C CA . GLU A 1 203 ? -27.743 -8.894 22.012 1.00 84.31 203 GLU A CA 1
ATOM 1697 C C . GLU A 1 203 ? -28.216 -7.720 21.139 1.00 84.31 203 GLU A C 1
ATOM 1699 O O . GLU A 1 203 ? -27.431 -6.834 20.796 1.00 84.31 203 GLU A O 1
ATOM 1704 N N . GLU A 1 204 ? -29.514 -7.662 20.821 1.00 86.31 204 GLU A N 1
ATOM 1705 C CA . GLU A 1 204 ? -30.092 -6.533 20.082 1.00 86.31 204 GLU A CA 1
ATOM 1706 C C . GLU A 1 204 ? -30.099 -5.239 20.900 1.00 86.31 204 GLU A C 1
ATOM 1708 O O . GLU A 1 204 ? -29.918 -4.157 20.335 1.00 86.31 204 GLU A O 1
ATOM 1713 N N . ALA A 1 205 ? -30.307 -5.328 22.215 1.00 85.81 205 ALA A N 1
ATOM 1714 C CA . ALA A 1 205 ? -30.258 -4.169 23.099 1.00 85.81 205 ALA A CA 1
ATOM 1715 C C . ALA A 1 205 ? -28.839 -3.588 23.196 1.00 85.81 205 ALA A C 1
ATOM 1717 O O . ALA A 1 205 ? -28.666 -2.385 22.986 1.00 85.81 205 ALA A O 1
ATOM 1718 N N . VAL A 1 206 ? -27.824 -4.445 23.373 1.00 88.69 206 VAL A N 1
ATOM 1719 C CA . VAL A 1 206 ? -26.405 -4.047 23.342 1.00 88.69 206 VAL A CA 1
ATOM 1720 C C . VAL A 1 206 ? -26.064 -3.381 22.007 1.00 88.69 206 VAL A C 1
ATOM 1722 O O . VAL A 1 206 ? -25.467 -2.306 21.982 1.00 88.69 206 VAL A O 1
ATOM 1725 N N . ALA A 1 207 ? -26.494 -3.956 20.879 1.00 84.75 207 ALA A N 1
ATOM 1726 C CA . ALA A 1 207 ? -26.228 -3.379 19.560 1.00 84.75 207 ALA A CA 1
ATOM 1727 C C . ALA A 1 207 ? -26.856 -1.981 19.377 1.00 84.75 207 ALA A C 1
ATOM 1729 O O . ALA A 1 207 ? -26.220 -1.087 18.809 1.00 84.75 207 ALA A O 1
ATOM 1730 N N . LYS A 1 208 ? -28.083 -1.768 19.876 1.00 87.38 208 LYS A N 1
ATOM 1731 C CA . LYS A 1 208 ? -28.760 -0.458 19.843 1.00 87.38 208 LYS A CA 1
ATOM 1732 C C . LYS A 1 208 ? -28.046 0.569 20.719 1.00 87.38 208 LYS A C 1
ATOM 1734 O O . LYS A 1 208 ? -27.787 1.677 20.249 1.00 87.38 208 LYS A O 1
ATOM 1739 N N . LEU A 1 209 ? -27.682 0.198 21.947 1.00 89.19 209 LEU A N 1
ATOM 1740 C CA . LEU A 1 209 ? -26.950 1.077 22.864 1.00 89.19 209 LEU A CA 1
ATOM 1741 C C . LEU A 1 209 ? -25.579 1.449 22.303 1.00 89.19 209 LEU A C 1
ATOM 1743 O O . LEU A 1 209 ? -25.232 2.628 22.268 1.00 89.19 209 LEU A O 1
ATOM 1747 N N . LYS A 1 210 ? -24.845 0.485 21.739 1.00 89.19 210 LYS A N 1
ATOM 1748 C CA . LYS A 1 210 ? -23.584 0.752 21.038 1.00 89.19 210 LYS A CA 1
ATOM 1749 C C . LYS A 1 210 ? -23.764 1.794 19.936 1.00 89.19 210 LYS A C 1
ATOM 1751 O O . LYS A 1 210 ? -22.966 2.724 19.820 1.00 89.19 210 LYS A O 1
ATOM 1756 N N . GLN A 1 211 ? -24.811 1.668 19.120 1.00 84.50 211 GLN A N 1
ATOM 1757 C CA . GLN A 1 211 ? -25.096 2.636 18.061 1.00 84.50 211 GLN A CA 1
ATOM 1758 C C . GLN A 1 211 ? -25.399 4.037 18.624 1.00 84.50 211 GLN A C 1
ATOM 1760 O O . GLN A 1 211 ? -24.926 5.030 18.064 1.00 84.50 211 GLN A O 1
ATOM 1765 N N . GLN A 1 212 ? -26.146 4.139 19.726 1.00 86.50 212 GLN A N 1
ATOM 1766 C CA . GLN A 1 212 ? -26.420 5.414 20.405 1.00 86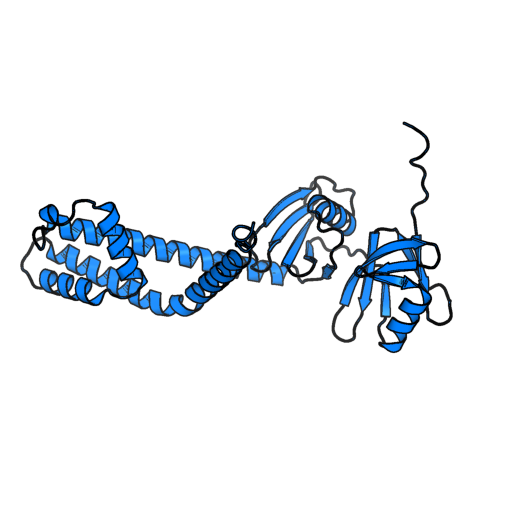.50 212 GLN A CA 1
ATOM 1767 C C . GLN A 1 212 ? -25.140 6.052 20.963 1.00 86.50 212 GLN A C 1
ATOM 1769 O O . GLN A 1 212 ? -24.900 7.241 20.754 1.00 86.50 212 GLN A O 1
ATOM 1774 N N . ILE A 1 213 ? -24.267 5.252 21.580 1.00 88.44 213 ILE A N 1
ATOM 1775 C CA . ILE A 1 213 ? -22.960 5.687 22.091 1.00 88.44 213 ILE A CA 1
ATOM 1776 C C . ILE A 1 213 ? -22.081 6.217 20.952 1.00 88.44 213 ILE A C 1
ATOM 1778 O O . ILE A 1 213 ? -21.585 7.342 21.014 1.00 88.44 213 ILE A O 1
ATOM 1782 N N . LEU A 1 214 ? -21.946 5.459 19.860 1.00 84.44 214 LEU A N 1
ATOM 1783 C CA . LEU A 1 214 ? -21.125 5.853 18.708 1.00 84.44 214 LEU A CA 1
ATOM 1784 C C . LEU A 1 214 ? -21.669 7.081 17.961 1.00 84.44 214 LEU A C 1
ATOM 1786 O O . LEU A 1 214 ? -20.893 7.850 17.389 1.00 84.44 214 LEU A O 1
ATOM 1790 N N . SER A 1 215 ? -22.989 7.281 17.952 1.00 81.88 215 SER A N 1
ATOM 1791 C CA . SER A 1 215 ? -23.629 8.456 17.341 1.00 81.88 215 SER A CA 1
ATOM 1792 C C . SER A 1 215 ? -23.613 9.697 18.243 1.00 81.88 215 SER A C 1
ATOM 1794 O O . SER A 1 215 ? -23.810 10.809 17.747 1.00 81.88 215 SER A O 1
ATOM 1796 N N . GLY A 1 216 ? -23.305 9.543 19.535 1.00 84.44 216 GLY A N 1
ATOM 1797 C CA . GLY A 1 216 ? -23.372 10.617 20.529 1.00 84.44 216 GLY A CA 1
ATOM 1798 C C . GLY A 1 216 ? -24.800 10.938 20.984 1.00 84.44 216 GLY A C 1
ATOM 1799 O O . GLY A 1 216 ? -25.036 11.985 21.586 1.00 84.44 216 GLY A O 1
ATOM 1800 N N . GLU A 1 217 ? -25.764 10.058 20.711 1.00 87.56 217 GLU A N 1
ATOM 1801 C CA . GLU A 1 217 ? -27.158 10.167 21.159 1.00 87.56 217 GLU A CA 1
ATOM 1802 C C . GLU A 1 217 ? -27.317 9.641 22.598 1.00 87.56 217 GLU A C 1
ATOM 1804 O O . GLU A 1 217 ? -28.211 8.865 22.915 1.00 87.56 217 GLU A O 1
ATOM 1809 N N . THR A 1 218 ? -26.425 10.060 23.499 1.00 91.06 218 THR A N 1
ATOM 1810 C CA . THR A 1 218 ? -26.292 9.491 24.855 1.00 91.06 218 THR A CA 1
ATOM 1811 C C . THR A 1 218 ? -27.042 10.278 25.927 1.00 91.06 218 THR A C 1
ATOM 1813 O O . THR A 1 218 ? -26.989 9.939 27.107 1.00 91.06 218 THR A O 1
ATOM 1816 N N . LYS A 1 219 ? -27.710 11.375 25.552 1.00 90.94 219 LYS A N 1
ATOM 1817 C CA . LYS A 1 219 ? -28.327 12.298 26.512 1.00 90.94 219 LYS A CA 1
ATOM 1818 C C . LYS A 1 219 ? -29.298 11.577 27.445 1.00 90.94 219 LYS A C 1
ATOM 1820 O O . LYS A 1 219 ? -29.210 11.760 28.651 1.00 90.94 219 LYS A O 1
ATOM 1825 N N . GLU A 1 220 ? -30.181 10.759 26.882 1.00 88.44 220 GLU A N 1
ATOM 1826 C CA . GLU A 1 220 ? -31.166 10.004 27.660 1.00 88.44 220 GLU A CA 1
ATOM 1827 C C . GLU A 1 220 ? -30.470 9.029 28.617 1.00 88.44 220 GLU A C 1
ATOM 1829 O O . GLU A 1 220 ? -30.778 9.029 29.802 1.00 88.44 220 GLU A O 1
ATOM 1834 N N . ILE A 1 221 ? -29.451 8.303 28.139 1.00 89.81 221 ILE A N 1
ATOM 1835 C CA . ILE A 1 221 ? -28.625 7.391 28.949 1.00 89.81 221 ILE A CA 1
ATOM 1836 C C . ILE A 1 221 ? -28.025 8.132 30.155 1.00 89.81 221 ILE A C 1
ATOM 1838 O O . ILE A 1 221 ? -28.164 7.694 31.293 1.00 89.81 221 ILE A O 1
ATOM 1842 N N . LYS A 1 222 ? -27.412 9.299 29.929 1.00 92.62 222 LYS A N 1
ATOM 1843 C CA . LYS A 1 222 ? -26.805 10.107 30.999 1.00 92.62 222 LYS A CA 1
ATOM 1844 C C . LYS A 1 222 ? -27.829 10.678 31.970 1.00 92.62 222 LYS A C 1
ATOM 1846 O O . LYS A 1 222 ? -27.553 10.731 33.166 1.00 92.62 222 LYS A O 1
ATOM 1851 N N . ASP A 1 223 ? -28.976 11.134 31.473 1.00 90.94 223 ASP A N 1
ATOM 1852 C CA . ASP A 1 223 ? -30.058 11.645 32.315 1.00 90.94 223 ASP A CA 1
ATOM 1853 C C . ASP A 1 223 ? -30.571 10.533 33.257 1.00 90.94 223 ASP A C 1
ATOM 1855 O O . ASP A 1 223 ? -30.831 10.806 34.430 1.00 90.94 223 ASP A O 1
ATOM 1859 N N . TYR A 1 224 ? -30.615 9.276 32.793 1.00 86.12 224 TYR A N 1
ATOM 1860 C CA . TYR A 1 224 ? -30.957 8.116 33.627 1.00 86.12 224 TYR A CA 1
ATOM 1861 C C . TYR A 1 224 ? -29.896 7.783 34.669 1.00 86.12 224 TYR A C 1
ATOM 1863 O O . TYR A 1 224 ? -30.225 7.658 35.847 1.00 86.12 224 TYR A O 1
ATOM 1871 N N . LEU A 1 225 ? -28.627 7.689 34.274 1.00 89.06 225 LEU A N 1
ATOM 1872 C CA . LEU A 1 225 ? -27.544 7.416 35.222 1.00 89.06 225 LEU A CA 1
ATOM 1873 C C . LEU A 1 225 ? -27.497 8.487 36.323 1.00 89.06 225 LEU A C 1
ATOM 1875 O O . LEU A 1 225 ? -27.380 8.163 37.499 1.00 89.06 225 LEU A O 1
ATOM 1879 N N . LYS A 1 226 ? -27.710 9.764 35.974 1.00 90.00 226 LYS A N 1
ATOM 1880 C CA . LYS A 1 226 ? -27.782 10.876 36.941 1.00 90.00 226 LYS A CA 1
ATOM 1881 C C . LYS A 1 226 ? -28.947 10.757 37.921 1.00 90.00 226 LYS A C 1
ATOM 1883 O O . LYS A 1 226 ? -28.803 11.193 39.062 1.00 90.00 226 LYS A O 1
ATOM 1888 N N . LEU A 1 227 ? -30.082 10.201 37.491 1.00 86.00 227 LEU A N 1
ATOM 1889 C CA . LEU A 1 227 ? -31.206 9.920 38.382 1.00 86.00 227 LEU A CA 1
ATOM 1890 C C . LEU A 1 227 ? -30.805 8.871 39.427 1.00 86.00 227 LEU A C 1
ATOM 1892 O O . LEU A 1 227 ? -30.967 9.129 40.614 1.00 86.00 227 LEU A O 1
ATOM 1896 N N . MET A 1 228 ? -30.204 7.759 38.989 1.00 81.56 228 MET A N 1
ATOM 1897 C CA . MET A 1 228 ? -29.767 6.658 39.860 1.00 81.56 228 MET A CA 1
ATOM 1898 C C . MET A 1 228 ? -28.651 7.073 40.827 1.00 81.56 228 MET A C 1
ATOM 1900 O O . MET A 1 228 ? -28.681 6.706 41.997 1.00 81.56 228 MET A O 1
ATOM 1904 N N . VAL A 1 229 ? -27.710 7.915 40.382 1.00 80.38 229 VAL A N 1
ATOM 1905 C CA . VAL A 1 229 ? -26.672 8.507 41.250 1.00 80.38 229 VAL A CA 1
ATOM 1906 C C . VAL A 1 229 ? -27.281 9.373 42.365 1.00 80.38 229 VAL A C 1
ATOM 1908 O O . VAL A 1 229 ? -26.661 9.584 43.403 1.00 80.38 229 VAL A O 1
ATOM 1911 N N . GLY A 1 230 ? -28.489 9.907 42.171 1.00 69.31 230 GLY A N 1
ATOM 1912 C CA . GLY A 1 230 ? -29.200 10.698 43.175 1.00 69.31 230 GLY A CA 1
ATOM 1913 C C . GLY A 1 230 ? -29.976 9.873 44.208 1.00 69.31 230 GLY A C 1
ATOM 1914 O O . GLY A 1 230 ? -30.483 10.458 45.169 1.00 69.31 230 GLY A O 1
ATOM 1915 N N . GLU A 1 231 ? -30.092 8.558 44.017 1.00 70.56 231 GLU A N 1
ATOM 1916 C CA . GLU A 1 231 ? -30.821 7.655 44.909 1.00 70.56 231 GLU A CA 1
ATOM 1917 C C . GLU A 1 231 ? -29.880 6.990 45.925 1.00 70.56 231 GLU A C 1
ATOM 1919 O O . GLU A 1 231 ? -28.745 6.643 45.610 1.00 70.56 231 GLU A O 1
ATOM 1924 N N . ASP A 1 232 ? -30.365 6.796 47.156 1.00 68.12 232 ASP A N 1
ATOM 1925 C CA . ASP A 1 232 ? -29.645 6.112 48.245 1.00 68.12 232 ASP A CA 1
ATOM 1926 C C . ASP A 1 232 ? -29.756 4.584 48.023 1.00 68.12 232 ASP A C 1
ATOM 1928 O O . ASP A 1 232 ? -30.483 3.881 48.730 1.00 68.12 232 ASP A O 1
ATOM 1932 N N . SER A 1 233 ? -29.136 4.102 46.938 1.00 72.44 233 SER A N 1
ATOM 1933 C CA . SER A 1 233 ? -29.188 2.714 46.453 1.00 72.44 233 SER A CA 1
ATOM 1934 C C . SER A 1 233 ? -27.797 2.076 46.411 1.00 72.44 233 SER A C 1
ATOM 1936 O O . SER A 1 233 ? -26.791 2.765 46.244 1.00 72.44 233 SER A O 1
ATOM 1938 N N . ASP A 1 234 ? -27.737 0.747 46.524 1.00 74.06 234 ASP A N 1
ATOM 1939 C CA . ASP A 1 234 ? -26.472 0.000 46.436 1.00 74.06 234 ASP A CA 1
ATOM 1940 C C . ASP A 1 234 ? -25.834 0.101 45.028 1.00 74.06 234 ASP A C 1
ATOM 1942 O O . ASP A 1 234 ? -24.622 -0.061 44.879 1.00 74.06 234 ASP A O 1
ATOM 1946 N N . ASP A 1 235 ? -26.631 0.460 44.016 1.00 80.00 235 ASP A N 1
ATOM 1947 C CA . ASP A 1 235 ? -26.236 0.563 42.607 1.00 80.00 235 ASP A CA 1
ATOM 1948 C C . ASP A 1 235 ? -25.724 1.966 42.218 1.00 80.00 235 ASP A C 1
ATOM 1950 O O . ASP A 1 235 ? -25.245 2.180 41.099 1.00 80.00 235 ASP A O 1
ATOM 1954 N N . GLN A 1 236 ? -25.771 2.928 43.150 1.00 85.75 236 GLN A N 1
ATOM 1955 C CA . GLN A 1 236 ? -25.354 4.321 42.947 1.00 85.75 236 GLN A CA 1
ATOM 1956 C C . GLN A 1 236 ? -23.909 4.431 42.430 1.00 85.75 236 GLN A C 1
ATOM 1958 O O . GLN A 1 236 ? -23.625 5.222 41.531 1.00 85.75 236 GLN A O 1
ATOM 1963 N N . TYR A 1 237 ? -23.002 3.616 42.979 1.00 86.50 237 TYR A N 1
ATOM 1964 C CA . TYR A 1 237 ? -21.588 3.608 42.594 1.00 86.50 237 TYR A CA 1
ATOM 1965 C C . TYR A 1 237 ? -21.384 3.129 41.150 1.00 86.50 237 TYR A C 1
ATOM 1967 O O . TYR A 1 237 ? -20.580 3.703 40.422 1.00 86.50 237 TYR A O 1
ATOM 1975 N N . ILE A 1 238 ? -22.146 2.117 40.720 1.00 88.19 238 ILE A N 1
ATOM 1976 C CA . ILE A 1 238 ? -22.076 1.576 39.356 1.00 88.19 238 ILE A CA 1
ATOM 1977 C C . ILE A 1 238 ? -22.617 2.612 38.363 1.00 88.19 238 ILE A C 1
ATOM 1979 O O . ILE A 1 238 ? -22.009 2.857 37.324 1.00 88.19 238 ILE A O 1
ATOM 1983 N N . ALA A 1 239 ? -23.719 3.286 38.710 1.00 89.38 239 ALA A N 1
ATOM 1984 C CA . ALA A 1 239 ? -24.285 4.352 37.887 1.00 89.38 239 ALA A CA 1
ATOM 1985 C C . ALA A 1 239 ? -23.326 5.546 37.717 1.00 89.38 239 ALA A C 1
ATOM 1987 O O . ALA A 1 239 ? -23.260 6.134 36.636 1.00 89.38 239 ALA A O 1
ATOM 1988 N N . GLU A 1 240 ? -22.590 5.911 38.772 1.00 92.25 240 GLU A N 1
ATOM 1989 C CA . GLU A 1 240 ? -21.595 6.988 38.726 1.00 92.25 240 GLU A CA 1
ATOM 1990 C C . GLU A 1 240 ? -20.402 6.613 37.837 1.00 92.25 240 GLU A C 1
ATOM 1992 O O . GLU A 1 240 ? -19.961 7.432 37.028 1.00 92.25 240 GLU A O 1
ATOM 1997 N N . ASP A 1 241 ? -19.915 5.376 37.940 1.00 93.50 241 ASP A N 1
ATOM 1998 C CA . ASP A 1 241 ? -18.806 4.872 37.129 1.00 93.50 241 ASP A CA 1
ATOM 1999 C C . ASP A 1 241 ? -19.170 4.843 35.636 1.00 93.50 241 ASP A C 1
ATOM 2001 O O . ASP A 1 241 ? -18.510 5.496 34.826 1.00 93.50 241 ASP A O 1
ATOM 2005 N N . LEU A 1 242 ? -20.311 4.238 35.284 1.00 93.81 242 LEU A N 1
ATOM 2006 C CA . LEU A 1 242 ? -20.824 4.194 33.906 1.00 93.81 242 LEU A CA 1
ATOM 2007 C C . LEU A 1 242 ? -21.059 5.591 33.318 1.00 93.81 242 LEU A C 1
ATOM 2009 O O . LEU A 1 242 ? -20.851 5.818 32.123 1.00 93.81 242 LEU A O 1
ATOM 2013 N N . LEU A 1 243 ? -21.488 6.550 34.144 1.00 94.69 243 LEU A N 1
ATOM 2014 C CA . LEU A 1 243 ? -21.659 7.934 33.712 1.00 94.69 243 LEU A CA 1
ATOM 2015 C C . LEU A 1 243 ? -20.312 8.582 33.377 1.00 94.69 243 LEU A C 1
ATOM 2017 O O . LEU A 1 243 ? -20.201 9.250 32.346 1.00 94.69 243 LEU A O 1
ATOM 2021 N N . ASN A 1 244 ? -19.303 8.381 34.226 1.00 93.94 244 ASN A N 1
ATOM 2022 C CA . ASN A 1 244 ? -17.961 8.908 34.004 1.00 93.94 244 ASN A CA 1
ATOM 2023 C C . ASN A 1 244 ? -17.314 8.284 32.761 1.00 93.94 244 ASN A C 1
ATOM 2025 O O . ASN A 1 244 ? -16.748 9.013 31.945 1.00 93.94 244 ASN A O 1
ATOM 2029 N N . GLU A 1 245 ? -17.436 6.967 32.578 1.00 94.50 245 GLU A N 1
ATOM 2030 C CA . GLU A 1 245 ? -16.922 6.265 31.397 1.00 94.50 245 GLU A CA 1
ATOM 2031 C C . GLU A 1 245 ? -17.572 6.769 30.103 1.00 94.50 245 GLU A C 1
ATOM 2033 O O . GLU A 1 245 ? -16.883 7.030 29.114 1.00 94.50 245 GLU A O 1
ATOM 2038 N N . LEU A 1 246 ? -18.891 6.985 30.116 1.00 93.06 246 LEU A N 1
ATOM 2039 C CA . LEU A 1 246 ? -19.631 7.520 28.975 1.00 93.06 246 LEU A CA 1
ATOM 2040 C C . LEU A 1 246 ? -19.239 8.967 28.647 1.00 93.06 246 LEU A C 1
ATOM 2042 O O . LEU A 1 246 ? -19.075 9.310 27.474 1.00 93.06 246 LEU A O 1
ATOM 2046 N N . GLU A 1 247 ? -19.064 9.824 29.655 1.00 92.81 247 GLU A N 1
ATOM 2047 C CA . GLU A 1 247 ? -18.629 11.211 29.454 1.00 92.81 247 GLU A CA 1
ATOM 2048 C C . GLU A 1 247 ? -17.173 11.290 28.949 1.00 92.81 247 GLU A C 1
ATOM 2050 O O . GLU A 1 247 ? -16.878 12.073 28.034 1.00 92.81 247 GLU A O 1
ATOM 2055 N N . ASP A 1 248 ? -16.274 10.447 29.467 1.00 91.12 248 ASP A N 1
ATOM 2056 C CA . ASP A 1 248 ? -14.897 10.334 28.975 1.00 91.12 248 ASP A CA 1
ATOM 2057 C C . ASP A 1 248 ? -14.858 9.841 27.520 1.00 91.12 248 ASP A C 1
ATOM 2059 O O . ASP A 1 248 ? -14.221 10.472 26.665 1.00 91.12 248 ASP A O 1
ATOM 2063 N N . PHE A 1 249 ? -15.611 8.783 27.205 1.00 89.69 249 PHE A N 1
ATOM 2064 C CA . PHE A 1 249 ? -15.743 8.246 25.853 1.00 89.69 249 PHE A CA 1
ATOM 2065 C C . PHE A 1 249 ? -16.206 9.318 24.857 1.00 89.69 249 PHE A C 1
ATOM 2067 O O . PHE A 1 249 ? -15.610 9.496 23.789 1.00 89.69 249 PHE A O 1
ATOM 2074 N N . GLU A 1 250 ? -17.236 10.094 25.203 1.00 86.69 250 GLU A N 1
ATOM 2075 C CA . GLU A 1 250 ? -17.734 11.177 24.354 1.00 86.69 250 GLU A CA 1
ATOM 2076 C C . GLU A 1 250 ? -16.698 12.277 24.120 1.00 86.69 250 GLU A C 1
ATOM 2078 O O . GLU A 1 250 ? -16.588 12.796 22.999 1.00 86.69 250 GLU A O 1
ATOM 2083 N N . SER A 1 251 ? -15.930 12.627 25.153 1.00 85.19 251 SER A N 1
ATOM 2084 C CA . SER A 1 251 ? -14.879 13.639 25.055 1.00 85.19 251 SER A CA 1
ATOM 2085 C C . SER A 1 251 ? -13.800 13.224 24.046 1.00 85.19 251 SER A C 1
ATOM 2087 O O . SER A 1 251 ? -13.434 14.017 23.170 1.00 85.19 251 SER A O 1
ATOM 2089 N N . ARG A 1 252 ? -13.392 11.946 24.078 1.00 81.62 252 ARG A N 1
ATOM 2090 C CA . ARG A 1 252 ? -12.440 11.343 23.135 1.00 81.62 252 ARG A CA 1
ATOM 2091 C C . ARG A 1 252 ? -13.050 11.170 21.741 1.00 81.62 252 ARG A C 1
ATOM 2093 O O . ARG A 1 252 ? -12.371 11.415 20.742 1.00 81.62 252 ARG A O 1
ATOM 2100 N N . SER A 1 253 ? -14.352 10.885 21.644 1.00 71.31 253 SER A N 1
ATOM 2101 C CA . SER A 1 253 ? -15.076 10.750 20.367 1.00 71.31 253 SER A CA 1
ATOM 2102 C C . SER A 1 253 ? -14.971 11.998 19.480 1.00 71.31 253 SER A C 1
ATOM 2104 O O . SER A 1 253 ? -14.835 11.896 18.260 1.00 71.31 253 SER A O 1
ATOM 2106 N N . ASN A 1 254 ? -14.994 13.196 20.071 1.00 63.06 254 ASN A N 1
ATOM 2107 C CA . ASN A 1 254 ? -14.971 14.456 19.324 1.00 63.06 254 ASN A CA 1
ATOM 2108 C C . ASN A 1 254 ? -13.608 14.745 18.676 1.00 63.06 254 ASN A C 1
ATOM 2110 O O . ASN A 1 254 ? -13.545 15.489 17.699 1.00 63.06 254 ASN A O 1
ATOM 2114 N N . ILE A 1 255 ? -12.542 14.120 19.178 1.00 60.59 255 ILE A N 1
ATOM 2115 C CA . ILE A 1 255 ? -11.185 14.184 18.620 1.00 60.59 255 ILE A CA 1
ATOM 2116 C C . ILE A 1 255 ? -11.044 13.198 17.444 1.00 60.59 255 ILE A C 1
ATOM 2118 O O . ILE A 1 255 ? -10.327 13.466 16.485 1.00 60.59 255 ILE A O 1
ATOM 2122 N N . ILE A 1 256 ? -11.789 12.089 17.489 1.00 56.72 256 ILE A N 1
ATOM 2123 C CA . ILE A 1 256 ? -11.716 10.951 16.560 1.00 56.72 256 ILE A CA 1
ATOM 2124 C C . ILE A 1 256 ? -12.663 11.124 15.341 1.00 56.72 256 ILE A C 1
ATOM 2126 O O . ILE A 1 256 ? -12.370 10.667 14.237 1.00 56.72 256 ILE A O 1
ATOM 2130 N N . LYS A 1 257 ? -13.789 11.839 15.484 1.00 55.94 257 LYS A N 1
ATOM 2131 C CA . LYS A 1 257 ? -14.819 12.021 14.429 1.00 55.94 257 LYS A CA 1
ATOM 2132 C C . LYS A 1 257 ? -14.321 12.525 13.052 1.00 55.94 257 LYS A C 1
ATOM 2134 O O . LYS A 1 257 ? -14.870 12.051 12.054 1.00 55.94 257 LYS A O 1
ATOM 2139 N N . PRO A 1 258 ? -13.334 13.437 12.925 1.00 52.66 258 PRO A N 1
ATOM 2140 C CA . PRO A 1 258 ? -12.866 13.896 11.611 1.00 52.66 258 PRO A CA 1
ATOM 2141 C C . PRO A 1 258 ? -12.089 12.838 10.808 1.00 52.66 258 PRO A C 1
ATOM 2143 O O . PRO A 1 258 ? -12.250 12.773 9.592 1.00 52.66 258 PRO A O 1
ATOM 2146 N N . SER A 1 259 ? -11.282 11.996 11.462 1.00 51.38 259 SER A N 1
ATOM 2147 C CA . SER A 1 259 ? -10.448 10.977 10.802 1.00 51.38 259 SER A CA 1
ATOM 2148 C C . SER A 1 259 ? -11.227 9.694 10.490 1.00 51.38 259 SER A C 1
ATOM 2150 O O . SER A 1 259 ? -11.073 9.108 9.422 1.00 51.38 259 SER A O 1
ATOM 2152 N N . VAL A 1 260 ? -12.151 9.295 11.367 1.00 49.06 260 VAL A N 1
ATOM 2153 C CA . VAL A 1 260 ? -12.877 8.015 11.257 1.00 49.06 260 VAL A CA 1
ATOM 2154 C C . VAL A 1 260 ? -13.972 8.021 10.195 1.00 49.06 260 VAL A C 1
ATOM 2156 O O . VAL A 1 260 ? -14.131 7.051 9.455 1.00 49.06 260 VAL A O 1
ATOM 2159 N N . LEU A 1 261 ? -14.715 9.123 10.066 1.00 44.38 261 LEU A N 1
ATOM 2160 C CA . LEU A 1 261 ? -15.751 9.251 9.036 1.00 44.38 261 LEU A CA 1
ATOM 2161 C C . LEU A 1 261 ? -15.171 9.456 7.633 1.00 44.38 261 LEU A C 1
ATOM 2163 O O . LEU A 1 261 ? -15.827 9.078 6.664 1.00 44.38 261 LEU A O 1
ATOM 2167 N N . ALA A 1 262 ? -13.971 10.032 7.519 1.00 47.72 262 ALA A N 1
ATOM 2168 C CA . ALA A 1 262 ? -13.269 10.181 6.246 1.00 47.72 262 ALA A CA 1
ATOM 2169 C C . ALA A 1 262 ? -12.812 8.813 5.708 1.00 47.72 262 ALA A C 1
ATOM 2171 O O . ALA A 1 262 ? -13.183 8.447 4.593 1.00 47.72 262 ALA A O 1
ATOM 2172 N N . LEU A 1 263 ? -12.153 8.004 6.548 1.00 47.09 263 LEU A N 1
ATOM 2173 C CA . LEU A 1 263 ? -11.669 6.661 6.195 1.00 47.09 263 LEU A CA 1
ATO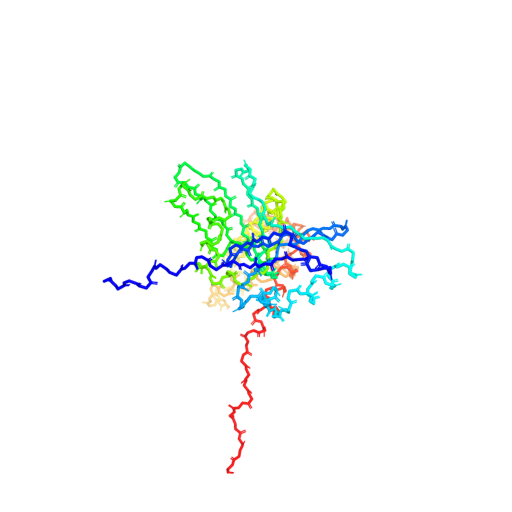M 2174 C C . LEU A 1 263 ? -12.806 5.656 5.919 1.00 47.09 263 LEU A C 1
ATOM 2176 O O . LEU A 1 263 ? -12.696 4.792 5.047 1.00 47.09 263 LEU A O 1
ATOM 2180 N N . LEU A 1 264 ? -13.934 5.763 6.633 1.00 42.25 264 LEU A N 1
ATOM 2181 C CA . LEU A 1 264 ? -15.110 4.916 6.391 1.00 42.25 264 LEU A CA 1
ATOM 2182 C C . LEU A 1 264 ? -15.937 5.356 5.170 1.00 42.25 264 LEU A C 1
ATOM 2184 O O . LEU A 1 264 ? -16.593 4.511 4.557 1.00 42.25 264 LEU A O 1
ATOM 2188 N N . LYS A 1 265 ? -15.924 6.646 4.798 1.00 44.97 265 LYS A N 1
ATOM 2189 C CA . LYS A 1 265 ? -16.573 7.132 3.566 1.00 44.97 265 LYS A CA 1
ATOM 2190 C C . LYS A 1 265 ? -15.814 6.708 2.314 1.00 44.97 265 LYS A C 1
ATOM 2192 O O . LYS A 1 265 ? -16.462 6.200 1.405 1.00 44.97 265 LYS A O 1
ATOM 2197 N N . GLU A 1 266 ? -14.483 6.813 2.298 1.00 42.38 266 GLU A N 1
ATOM 2198 C CA . GLU A 1 266 ? -13.668 6.339 1.165 1.00 42.38 266 GLU A CA 1
ATOM 2199 C C . GLU A 1 266 ? -13.885 4.839 0.900 1.00 42.38 266 GLU A C 1
ATOM 2201 O O . GLU A 1 266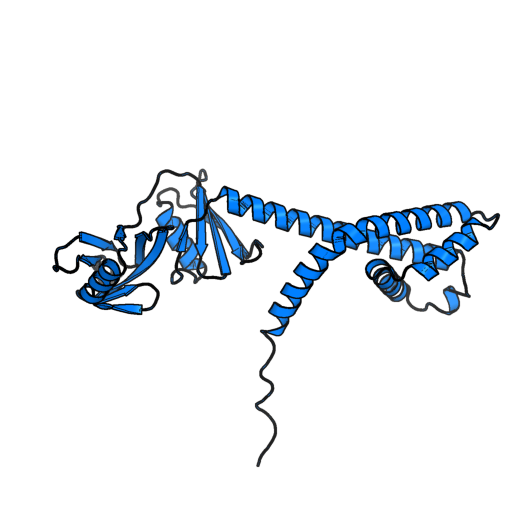 ? -14.141 4.440 -0.236 1.00 42.38 266 GLU A O 1
ATOM 2206 N N . LYS A 1 267 ? -13.962 4.012 1.955 1.00 45.53 267 LYS A N 1
ATOM 2207 C CA . LYS A 1 267 ? -14.312 2.584 1.820 1.00 45.53 267 LYS A CA 1
ATOM 2208 C C . LYS A 1 267 ? -15.739 2.326 1.326 1.00 45.53 267 LYS A C 1
ATOM 2210 O O . LYS A 1 267 ? -15.980 1.315 0.665 1.00 45.53 267 LYS A O 1
ATOM 2215 N N . LYS A 1 268 ? -16.703 3.201 1.631 1.00 38.69 268 LYS A N 1
ATOM 2216 C CA . LYS A 1 268 ? -18.079 3.080 1.113 1.00 38.69 268 LYS A CA 1
ATOM 2217 C C . LYS A 1 268 ? -18.146 3.408 -0.379 1.00 38.69 268 LYS A C 1
ATOM 2219 O O . LYS A 1 268 ? -18.899 2.754 -1.099 1.00 38.69 268 LYS A O 1
ATOM 2224 N N . ASP A 1 269 ? -17.339 4.360 -0.836 1.00 35.66 269 ASP A N 1
ATOM 2225 C CA . ASP A 1 269 ? -17.281 4.760 -2.240 1.00 35.66 269 ASP A CA 1
ATOM 2226 C C . ASP A 1 269 ? -16.527 3.730 -3.110 1.00 35.66 269 ASP A C 1
ATOM 2228 O O . ASP A 1 269 ? -16.934 3.490 -4.246 1.00 35.66 269 ASP A O 1
ATOM 2232 N N . GLU A 1 270 ? -15.536 3.002 -2.577 1.00 34.94 270 GLU A N 1
ATOM 2233 C CA . GLU A 1 270 ? -14.881 1.893 -3.301 1.00 34.94 270 GLU A CA 1
ATOM 2234 C C . GLU A 1 270 ? -15.749 0.631 -3.433 1.00 34.94 270 GLU A C 1
ATOM 2236 O O . GLU A 1 270 ? -15.756 -0.017 -4.485 1.00 34.94 270 GLU A O 1
ATOM 2241 N N . VAL A 1 271 ? -16.537 0.293 -2.404 1.00 31.11 271 VAL A N 1
ATOM 2242 C CA . VAL A 1 271 ? -17.470 -0.850 -2.458 1.00 31.11 271 VAL A CA 1
ATOM 2243 C C . VAL A 1 271 ? -18.674 -0.547 -3.362 1.00 31.11 271 VAL A C 1
ATOM 2245 O O . VAL A 1 271 ? -19.219 -1.454 -3.989 1.00 31.11 271 VAL A O 1
ATOM 2248 N N . SER A 1 272 ? -19.054 0.726 -3.516 1.00 31.83 272 SER A N 1
ATOM 2249 C CA . SER A 1 272 ? -20.177 1.140 -4.371 1.00 31.83 272 SER A CA 1
ATOM 2250 C C . SER A 1 272 ? -19.843 1.151 -5.877 1.00 31.83 272 SER A C 1
ATOM 2252 O O . SER A 1 272 ? -20.743 1.046 -6.709 1.00 31.83 272 SER A O 1
ATOM 2254 N N . ILE A 1 273 ? -18.561 1.206 -6.269 1.00 34.16 273 ILE A N 1
ATOM 2255 C CA . ILE A 1 273 ? -18.159 1.214 -7.694 1.00 34.16 273 ILE A CA 1
ATOM 2256 C C . ILE A 1 273 ? -18.078 -0.207 -8.292 1.00 34.16 273 ILE A C 1
ATOM 2258 O O . ILE A 1 273 ? -18.163 -0.374 -9.511 1.00 34.16 273 ILE A O 1
ATOM 2262 N N . LYS A 1 274 ? -18.014 -1.265 -7.471 1.00 38.06 274 LYS A N 1
ATOM 2263 C CA . LYS A 1 274 ? -18.109 -2.664 -7.932 1.00 38.06 274 LYS A CA 1
ATOM 2264 C C . LYS A 1 274 ? -19.467 -3.272 -7.576 1.00 38.06 274 LYS A C 1
ATOM 2266 O O . LYS A 1 274 ? -19.562 -4.205 -6.787 1.00 38.06 274 LYS A O 1
ATOM 2271 N N . GLY A 1 275 ? -20.523 -2.751 -8.200 1.00 29.64 275 GLY A N 1
ATOM 2272 C CA . GLY A 1 275 ? -21.897 -3.170 -7.930 1.00 29.64 275 GLY A CA 1
ATOM 2273 C C . GLY A 1 275 ? -22.827 -3.080 -9.138 1.00 29.64 275 GLY A C 1
ATOM 2274 O O . GLY A 1 275 ? -23.662 -2.193 -9.202 1.00 29.64 275 GLY A O 1
ATOM 2275 N N . ILE A 1 276 ? -22.700 -4.050 -10.049 1.00 30.59 276 ILE A N 1
ATOM 2276 C CA . ILE A 1 276 ? -23.783 -4.618 -10.874 1.00 30.59 276 ILE A CA 1
ATOM 2277 C C . ILE A 1 276 ? -24.497 -3.650 -11.844 1.00 30.59 276 ILE A C 1
ATOM 2279 O O . ILE A 1 276 ? -25.411 -2.908 -11.496 1.00 30.59 276 ILE A O 1
ATOM 2283 N N . ASN A 1 277 ? -24.181 -3.780 -13.136 1.00 29.73 277 ASN A N 1
ATOM 2284 C CA . ASN A 1 277 ? -25.035 -3.282 -14.213 1.00 29.73 277 ASN A CA 1
ATOM 2285 C C . ASN A 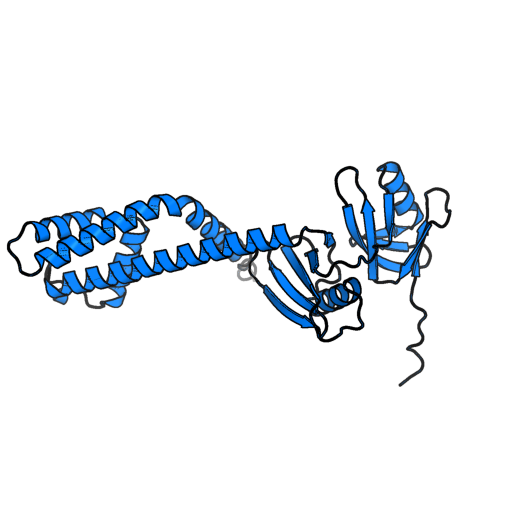1 277 ? -26.298 -4.164 -14.325 1.00 29.73 277 ASN A C 1
ATOM 2287 O O . ASN A 1 277 ? -26.365 -5.066 -15.155 1.00 29.73 277 ASN A O 1
ATOM 2291 N N . THR A 1 278 ? -27.308 -3.933 -13.480 1.00 29.25 278 THR A N 1
ATOM 2292 C CA . THR A 1 278 ? -28.660 -4.496 -13.651 1.00 29.25 278 THR A CA 1
ATOM 2293 C C . THR A 1 278 ? -29.458 -3.667 -14.660 1.00 29.25 278 THR A C 1
ATOM 2295 O O . THR A 1 278 ? -30.437 -3.007 -14.305 1.00 29.25 278 THR A O 1
ATOM 2298 N N . LYS A 1 279 ? -29.030 -3.666 -15.927 1.00 32.22 279 LYS A N 1
ATOM 2299 C CA . LYS A 1 279 ? -29.813 -3.089 -17.036 1.00 32.22 279 LYS A CA 1
ATOM 2300 C C . LYS A 1 279 ? -29.940 -3.968 -18.278 1.00 32.22 279 LYS A C 1
ATOM 2302 O O . LYS A 1 279 ? -30.400 -3.493 -19.307 1.00 32.22 279 LYS A O 1
ATOM 2307 N N . GLU A 1 280 ? -29.653 -5.256 -18.165 1.00 34.62 280 GLU A N 1
ATOM 2308 C CA . GLU A 1 280 ? -30.071 -6.234 -19.169 1.00 34.62 280 GLU A CA 1
ATOM 2309 C C . GLU A 1 280 ? -30.787 -7.369 -18.459 1.00 34.62 280 GLU A C 1
ATOM 2311 O O . GLU A 1 280 ? -30.150 -8.295 -17.990 1.00 34.62 280 GLU A O 1
ATOM 2316 N N . PHE A 1 281 ? -32.095 -7.220 -18.267 1.00 31.56 281 PHE A N 1
ATOM 2317 C CA . PHE A 1 281 ? -33.112 -8.274 -18.311 1.00 31.56 281 PHE A CA 1
ATOM 2318 C C . PHE A 1 281 ? -34.425 -7.634 -17.863 1.00 31.56 281 PHE A C 1
ATOM 2320 O O . PHE A 1 281 ? -34.653 -7.458 -16.669 1.00 31.56 281 PHE A O 1
ATOM 2327 N N . VAL A 1 282 ? -35.239 -7.249 -18.849 1.00 31.62 282 VAL A N 1
ATOM 2328 C CA . VAL A 1 282 ? -36.714 -7.294 -18.928 1.00 31.62 282 VAL A CA 1
ATOM 2329 C C . VAL A 1 282 ? -37.143 -6.263 -19.984 1.00 31.62 282 VAL A C 1
ATOM 2331 O O . VAL A 1 282 ? -36.676 -5.131 -19.945 1.00 31.62 282 VAL A O 1
ATOM 2334 N N . GLU A 1 283 ? -38.038 -6.705 -20.878 1.00 28.69 283 GLU A N 1
ATOM 2335 C CA . GLU A 1 283 ? -38.620 -6.032 -22.061 1.00 28.69 283 GLU A CA 1
ATOM 2336 C C . GLU A 1 283 ? -37.729 -6.112 -23.320 1.00 28.69 283 GLU A C 1
ATOM 2338 O O . GLU A 1 283 ? -36.613 -5.622 -23.336 1.00 28.69 283 GLU A O 1
ATOM 2343 N N . GLU A 1 284 ? -38.095 -6.780 -24.416 1.00 29.36 284 GLU A N 1
ATOM 2344 C CA . GLU A 1 284 ? -39.415 -7.103 -24.959 1.00 29.36 284 GLU A CA 1
ATOM 2345 C C . GLU A 1 284 ? -39.363 -8.328 -25.898 1.00 29.36 284 GLU A C 1
ATOM 2347 O O . GLU A 1 284 ? -38.306 -8.866 -26.217 1.00 29.36 284 GLU A O 1
ATOM 2352 N N . ARG A 1 285 ? -40.567 -8.768 -26.257 1.00 37.16 285 ARG A N 1
ATOM 2353 C CA . ARG A 1 285 ? -40.951 -9.904 -27.103 1.00 37.16 285 ARG A CA 1
ATOM 2354 C C . ARG A 1 285 ? -40.362 -9.908 -28.511 1.00 37.16 285 ARG A C 1
ATOM 2356 O O . ARG A 1 285 ? -40.163 -8.811 -29.070 1.00 37.16 285 ARG A O 1
#

InterPro domains:
  IPR040568 Large polyvalent protein-associated domain 16 [PF18830] (85-161)